Protein AF-A0A938YGK3-F1 (afdb_monomer_lite)

Foldseek 3Di:
DDEWEWEWEDDPQWIWTAIVVLRDIDIGNDPVCRVVRVVVVVCVSPVVDDHPYYHYDYDDDPVVVVVVVVVVVVVVVVVVVVVVVLLVLLVQLVVVVVVPDDLCVSCVVSVHDSVVSVVSPVVNVVVVVVVLVVVVVVLVVVVVVVVVVCVVDPDDDDPVVVVVVSVVVSVVVPPDDDDDDDDDDDDDDDDDDDDDDDD

Sequence (199 aa):
MSVYHAQVQRDGKYWSVWVPEVERVTQARSLREVEPMVRDLVVVMDPDAVIDDVRVEIQMPAAAADHFEAAQHLLELTQQANAAAAAERAAAAQSLKQAGLTVRDIGETLGVSFQRAHQLLQQHNEEFLTSRARAWLLASEALRAAGDLVRRSERPVDFDQHLALLIEVATAESGSGFGTSSVVADAGATDRPLVTSDR

pLDDT: mean 78.96, std 21.9, range [30.44, 98.19]

Radius of gyration: 34.75 Å; chains: 1; bounding box: 74×79×85 Å

Secondary structure (DSSP, 8-state):
--EEEEEEEEETTEEEEEEGGGTEEEEESSGGGHHHHHHHHHHHH-TT----EEEEEE---HHHHHHHHHHHHHHHHHHHHHHHHHHHHHHHHHHHHHTT--HHHHHHHHTS-HHHHHHHHHHHHHHHHHHHHHHHHHHHHHHHHHHHHHTTSSS---HHHHHHHHHHHHHHTS-S----------------PPP----

Organism: NCBI:txid2803911

Structure (mmCIF, N/CA/C/O backbone):
data_AF-A0A938YGK3-F1
#
_entry.id   AF-A0A938YGK3-F1
#
loop_
_atom_site.group_PDB
_atom_site.id
_atom_site.type_symbol
_atom_site.label_atom_id
_atom_site.label_alt_id
_atom_site.label_comp_id
_atom_site.label_asym_id
_atom_site.label_entity_id
_atom_site.label_seq_id
_atom_site.pdbx_PDB_ins_code
_atom_site.Cartn_x
_atom_site.Cartn_y
_atom_site.Cartn_z
_atom_site.occupancy
_atom_site.B_iso_or_equiv
_atom_site.auth_seq_id
_atom_site.auth_comp_id
_atom_site.auth_asym_id
_atom_site.auth_atom_id
_atom_site.pdbx_PDB_model_num
ATOM 1 N N . MET A 1 1 ? 11.822 19.535 -20.182 1.00 73.44 1 MET A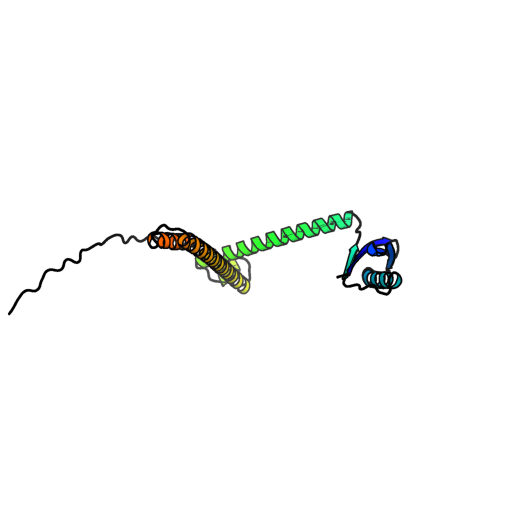 N 1
ATOM 2 C CA . MET A 1 1 ? 12.001 18.315 -19.388 1.00 73.44 1 MET A CA 1
ATOM 3 C C . MET A 1 1 ? 11.948 17.149 -20.352 1.00 73.44 1 MET A C 1
ATOM 5 O O . MET A 1 1 ? 10.887 16.900 -20.914 1.00 73.44 1 MET A O 1
ATOM 9 N N . SER A 1 2 ? 13.093 16.536 -20.615 1.00 88.62 2 SER A N 1
ATOM 10 C CA . SER A 1 2 ? 13.278 15.462 -21.585 1.00 88.62 2 SER A CA 1
ATOM 11 C C . SER A 1 2 ? 13.189 14.118 -20.872 1.00 88.62 2 SER A C 1
ATOM 13 O O . SER A 1 2 ? 14.077 13.758 -20.097 1.00 88.62 2 SER A O 1
ATOM 15 N N . VAL A 1 3 ? 12.090 13.409 -21.112 1.00 95.81 3 VAL A N 1
ATOM 16 C CA . VAL A 1 3 ? 11.804 12.088 -20.546 1.00 95.81 3 VAL A CA 1
ATOM 17 C C . VAL A 1 3 ? 12.014 11.053 -21.643 1.00 95.81 3 VAL A C 1
ATOM 19 O O . VAL A 1 3 ? 11.419 11.192 -22.708 1.00 95.81 3 VAL A O 1
ATOM 22 N N . TYR A 1 4 ? 12.819 10.029 -21.372 1.00 96.38 4 TYR A N 1
ATOM 23 C CA . TYR A 1 4 ? 13.044 8.907 -22.288 1.00 96.38 4 TYR A CA 1
ATOM 24 C C . TYR A 1 4 ? 12.346 7.650 -21.771 1.00 96.38 4 TYR A C 1
ATOM 26 O O . TYR A 1 4 ? 12.394 7.370 -20.571 1.00 96.38 4 TYR A O 1
ATOM 34 N N . HIS A 1 5 ? 11.716 6.878 -22.653 1.00 97.75 5 HIS A N 1
ATOM 35 C CA . HIS A 1 5 ? 11.017 5.648 -22.287 1.00 97.75 5 HIS A CA 1
ATOM 36 C C . HIS A 1 5 ? 11.866 4.431 -22.656 1.00 97.75 5 HIS A C 1
ATOM 38 O O . HIS A 1 5 ? 12.509 4.377 -23.699 1.00 97.75 5 HIS A O 1
ATOM 44 N N . ALA A 1 6 ? 11.879 3.429 -21.787 1.00 97.50 6 ALA A N 1
ATOM 45 C CA . ALA A 1 6 ? 12.670 2.221 -21.943 1.00 97.50 6 ALA A CA 1
ATOM 46 C C . ALA A 1 6 ? 11.749 1.007 -21.830 1.00 97.50 6 ALA A C 1
ATOM 48 O O . ALA A 1 6 ? 11.365 0.614 -20.729 1.00 97.50 6 ALA A O 1
ATOM 49 N N . GLN A 1 7 ? 11.398 0.413 -22.969 1.00 97.44 7 GLN A N 1
ATOM 50 C CA . GLN A 1 7 ? 10.590 -0.802 -23.025 1.00 97.44 7 GLN A CA 1
ATOM 51 C C . GLN A 1 7 ? 11.503 -2.021 -22.894 1.00 97.44 7 GLN A C 1
ATOM 53 O O . GLN A 1 7 ? 12.349 -2.294 -23.751 1.00 97.44 7 GLN A O 1
ATOM 58 N N . VAL A 1 8 ? 11.355 -2.738 -21.783 1.00 97.44 8 VAL A N 1
ATOM 59 C CA . VAL A 1 8 ? 12.278 -3.781 -21.339 1.00 97.44 8 VAL A CA 1
ATOM 60 C C . VAL A 1 8 ? 11.609 -5.142 -21.401 1.00 97.44 8 VAL A C 1
ATOM 62 O O . VAL A 1 8 ? 10.682 -5.415 -20.644 1.00 97.44 8 VAL A O 1
ATOM 65 N N . GLN A 1 9 ? 12.134 -6.036 -22.234 1.00 95.25 9 GLN A N 1
ATOM 66 C CA . GLN A 1 9 ? 11.696 -7.432 -22.295 1.00 95.25 9 GLN A CA 1
ATOM 67 C C . GLN A 1 9 ? 12.849 -8.395 -22.009 1.00 95.25 9 GLN A C 1
ATOM 69 O O . GLN A 1 9 ? 14.028 -8.083 -22.207 1.00 95.25 9 GLN A O 1
ATOM 74 N N . ARG A 1 10 ? 12.517 -9.590 -21.518 1.00 93.62 10 ARG A N 1
ATOM 75 C CA . ARG A 1 10 ? 13.512 -10.621 -21.220 1.00 93.62 10 ARG A CA 1
ATOM 76 C C . ARG A 1 10 ? 13.963 -11.310 -22.509 1.00 93.62 10 ARG A C 1
ATOM 78 O O . ARG A 1 10 ? 13.155 -11.959 -23.160 1.00 93.62 10 ARG A O 1
ATOM 85 N N . ASP A 1 11 ? 15.258 -11.244 -22.815 1.00 93.00 11 ASP A N 1
ATOM 86 C CA . ASP A 1 11 ? 15.858 -11.914 -23.974 1.00 93.00 11 ASP A CA 1
ATOM 87 C C . ASP A 1 11 ? 16.951 -12.895 -23.517 1.00 93.00 11 ASP A C 1
ATOM 89 O O . ASP A 1 11 ? 18.106 -12.542 -23.250 1.00 93.00 11 ASP A O 1
ATOM 93 N N . GLY A 1 12 ? 16.548 -14.153 -23.321 1.00 92.12 12 GLY A N 1
ATOM 94 C CA . GLY A 1 12 ? 17.413 -15.236 -22.855 1.00 92.12 12 GLY A CA 1
ATOM 95 C C . GLY A 1 12 ? 18.138 -14.917 -21.539 1.00 92.12 12 GLY A C 1
ATOM 96 O O . GLY A 1 12 ? 17.564 -14.975 -20.444 1.00 92.12 12 GLY A O 1
ATOM 97 N N . LYS A 1 13 ? 19.442 -14.624 -21.634 1.00 92.88 13 LYS A N 1
ATOM 98 C CA . LYS A 1 13 ? 20.301 -14.279 -20.484 1.00 92.88 13 LYS A CA 1
ATOM 99 C C . LYS A 1 13 ? 20.294 -12.785 -20.137 1.00 92.88 13 LYS A C 1
ATOM 101 O O . LYS A 1 13 ? 20.650 -12.452 -19.006 1.00 92.88 13 LYS A O 1
ATOM 106 N N . TYR A 1 14 ? 19.843 -11.930 -21.047 1.00 96.06 14 TYR A N 1
ATOM 107 C CA . TYR A 1 14 ? 19.882 -10.474 -20.949 1.00 96.06 14 TYR A CA 1
ATOM 108 C C . TYR A 1 14 ? 18.467 -9.881 -20.886 1.00 96.06 14 TYR A C 1
ATOM 110 O O . TYR A 1 14 ? 17.454 -10.586 -20.884 1.00 96.06 14 TYR A O 1
ATOM 118 N N . TRP A 1 15 ? 18.412 -8.561 -20.798 1.00 97.38 15 TRP A N 1
ATOM 119 C CA . TRP A 1 15 ? 17.233 -7.743 -21.022 1.00 97.38 15 TRP A CA 1
ATOM 120 C C . TRP A 1 15 ? 17.452 -6.949 -22.306 1.00 97.38 15 TRP A C 1
ATOM 122 O O . TRP A 1 15 ? 18.463 -6.254 -22.420 1.00 97.38 15 TRP A O 1
ATOM 132 N N . SER A 1 16 ? 16.524 -7.061 -23.253 1.00 97.25 16 SER A N 1
ATOM 133 C CA . SER A 1 16 ? 16.458 -6.182 -24.420 1.00 97.25 16 SER A CA 1
ATOM 134 C C . SER A 1 16 ? 15.742 -4.905 -24.002 1.00 97.25 16 SER A C 1
ATOM 136 O O . SER A 1 16 ? 14.639 -4.979 -23.461 1.00 97.25 16 SER A O 1
ATOM 138 N N . VAL A 1 17 ? 16.358 -3.754 -24.258 1.00 98.06 17 VAL A N 1
ATOM 139 C CA . VAL A 1 17 ? 15.861 -2.436 -23.852 1.00 98.06 17 VAL A CA 1
ATOM 140 C C . VAL A 1 17 ? 15.674 -1.584 -25.101 1.00 98.06 17 VAL A C 1
ATOM 142 O O . VAL A 1 17 ? 16.656 -1.115 -25.672 1.00 98.06 17 VAL A O 1
ATOM 145 N N . TRP A 1 18 ? 14.433 -1.409 -25.549 1.00 98.19 18 TRP A N 1
ATOM 146 C CA . TRP A 1 18 ? 14.100 -0.519 -26.663 1.00 98.19 18 TRP A CA 1
ATOM 147 C C . TRP A 1 18 ? 13.801 0.891 -26.145 1.00 98.19 18 TRP A C 1
ATOM 149 O O . TRP A 1 18 ? 13.046 1.045 -25.187 1.00 98.19 18 TRP A O 1
ATOM 159 N N . VAL A 1 19 ? 14.398 1.900 -26.779 1.00 97.69 19 VAL A N 1
ATOM 160 C CA . VAL A 1 19 ? 14.228 3.322 -26.455 1.00 97.69 19 VAL A CA 1
ATOM 161 C C . VAL A 1 19 ? 13.590 4.009 -27.667 1.00 97.69 19 VAL A C 1
ATOM 163 O O . VAL A 1 19 ? 14.285 4.203 -28.674 1.00 97.69 19 VAL A O 1
ATOM 166 N N . PRO A 1 20 ? 12.280 4.328 -27.627 1.00 96.69 20 PRO A N 1
ATOM 167 C CA . PRO A 1 20 ? 11.553 4.843 -28.784 1.00 96.69 20 PRO A CA 1
ATOM 168 C C . PRO A 1 20 ? 12.086 6.182 -29.296 1.00 96.69 20 PRO A C 1
ATOM 170 O O . PRO A 1 20 ? 12.167 6.366 -30.505 1.00 96.69 20 PRO A O 1
ATOM 173 N N . GLU A 1 21 ? 12.500 7.092 -28.410 1.00 95.81 21 GLU A N 1
ATOM 174 C CA . GLU A 1 21 ? 12.899 8.463 -28.771 1.00 95.81 21 GLU A CA 1
ATOM 175 C C . GLU A 1 21 ? 14.171 8.532 -29.627 1.00 95.81 21 GLU A C 1
ATOM 177 O O . GLU A 1 21 ? 14.372 9.505 -30.348 1.00 95.81 21 GLU A O 1
ATOM 182 N N . VAL A 1 22 ? 15.018 7.500 -29.565 1.00 95.56 22 VAL A N 1
ATOM 183 C CA . VAL A 1 22 ? 16.212 7.356 -30.418 1.00 95.56 22 VAL A CA 1
ATOM 184 C C . VAL A 1 22 ? 16.077 6.221 -31.438 1.00 95.56 22 VAL A C 1
ATOM 186 O O . VAL A 1 22 ? 17.023 5.954 -32.174 1.00 95.56 22 VAL A O 1
ATOM 189 N N . GLU A 1 23 ? 14.931 5.533 -31.476 1.00 96.19 23 GLU A N 1
ATOM 190 C CA . GLU A 1 23 ? 14.648 4.361 -32.320 1.00 96.19 23 GLU A CA 1
ATOM 191 C C . GLU A 1 23 ? 15.714 3.242 -32.232 1.00 96.19 23 GLU A C 1
ATOM 193 O O . GLU A 1 23 ? 16.036 2.577 -33.222 1.00 96.19 23 GLU A O 1
ATOM 198 N N . ARG A 1 24 ? 16.295 3.006 -31.045 1.00 97.50 24 ARG A N 1
ATOM 199 C CA . ARG A 1 24 ? 17.377 2.015 -30.847 1.00 97.50 24 ARG A CA 1
ATOM 200 C C . ARG A 1 24 ? 17.130 1.053 -29.696 1.00 97.50 24 ARG A C 1
ATOM 202 O O . ARG A 1 24 ? 16.307 1.281 -28.817 1.00 97.50 24 ARG A O 1
ATOM 209 N N . VAL A 1 25 ? 17.875 -0.050 -29.727 1.00 97.06 25 VAL A N 1
ATOM 210 C CA . VAL A 1 25 ? 17.888 -1.088 -28.694 1.00 97.06 25 VAL A CA 1
ATOM 211 C C . VAL A 1 25 ? 19.276 -1.154 -28.063 1.00 97.06 25 VAL A C 1
ATOM 213 O O . VAL A 1 25 ? 20.281 -1.167 -28.773 1.00 97.06 25 VAL A O 1
ATOM 216 N N . THR A 1 26 ? 19.321 -1.248 -26.737 1.00 97.25 26 THR A N 1
ATOM 217 C CA . THR A 1 26 ? 20.504 -1.624 -25.950 1.00 97.25 26 THR A CA 1
ATOM 218 C C . THR A 1 26 ? 20.216 -2.896 -25.142 1.00 97.25 26 THR A C 1
ATOM 220 O O . THR A 1 26 ? 19.100 -3.425 -25.165 1.00 97.25 26 THR A O 1
ATOM 223 N N . GLN A 1 27 ? 21.223 -3.436 -24.456 1.00 97.38 27 GLN A N 1
ATOM 224 C CA . GLN A 1 27 ? 21.102 -4.655 -23.655 1.00 97.38 27 GLN A CA 1
ATOM 225 C C . GLN A 1 27 ? 21.657 -4.461 -22.246 1.00 97.38 27 GLN A C 1
ATOM 227 O O . GLN A 1 27 ? 22.724 -3.883 -22.060 1.00 97.38 27 GLN A O 1
ATOM 232 N N . ALA A 1 28 ? 20.964 -5.024 -21.259 1.00 97.38 28 ALA A N 1
ATOM 233 C CA . ALA A 1 28 ? 21.358 -5.007 -19.852 1.00 97.38 28 ALA A CA 1
ATOM 234 C C . ALA A 1 28 ? 21.430 -6.437 -19.286 1.00 97.38 28 ALA A C 1
ATOM 236 O O . ALA A 1 28 ? 20.646 -7.309 -19.670 1.00 97.38 28 ALA A O 1
ATOM 237 N N . ARG A 1 29 ? 22.346 -6.724 -18.351 1.00 95.56 29 ARG A N 1
ATOM 238 C CA . ARG A 1 29 ? 22.399 -8.032 -17.658 1.00 95.56 29 ARG A CA 1
ATOM 239 C C . ARG A 1 29 ? 21.394 -8.098 -16.512 1.00 95.56 29 ARG A C 1
ATOM 241 O O . ARG A 1 29 ? 20.851 -9.166 -16.227 1.00 95.56 29 ARG A O 1
ATOM 248 N N . SER A 1 30 ? 21.104 -6.958 -15.891 1.00 95.62 30 SER A N 1
ATOM 249 C CA . SER A 1 30 ? 20.139 -6.816 -14.801 1.00 95.62 30 SER A CA 1
ATOM 250 C C . SER A 1 30 ? 19.238 -5.592 -14.991 1.00 95.62 30 SER A C 1
ATOM 252 O O . SER A 1 30 ? 19.617 -4.638 -15.660 1.00 95.62 30 SER A O 1
ATOM 254 N N . LEU A 1 31 ? 18.057 -5.579 -14.362 1.00 94.62 31 LEU A N 1
ATOM 255 C CA . LEU A 1 31 ? 17.141 -4.427 -14.429 1.00 94.62 31 LEU A CA 1
ATOM 256 C C . LEU A 1 31 ? 17.758 -3.134 -13.860 1.00 94.62 31 LEU A C 1
ATOM 258 O O . LEU A 1 31 ? 17.373 -2.045 -14.264 1.00 94.62 31 LEU A O 1
ATOM 262 N N . ARG A 1 32 ? 18.753 -3.245 -12.968 1.00 96.38 32 ARG A N 1
ATOM 263 C CA . ARG A 1 32 ? 19.495 -2.101 -12.405 1.00 96.38 32 ARG A CA 1
ATOM 264 C C . ARG A 1 32 ? 20.431 -1.427 -13.412 1.00 96.38 32 ARG A C 1
ATOM 266 O O . ARG A 1 32 ? 20.817 -0.287 -13.201 1.00 96.38 32 ARG A O 1
ATOM 273 N N . GLU A 1 33 ? 20.811 -2.130 -14.475 1.00 97.12 33 GLU A N 1
ATOM 274 C CA . GLU A 1 33 ? 21.655 -1.596 -15.550 1.00 97.12 33 GLU A CA 1
ATOM 275 C C . GLU A 1 33 ? 20.831 -0.919 -16.654 1.00 97.12 33 GLU A C 1
ATOM 277 O O . GLU A 1 33 ? 21.412 -0.227 -17.480 1.00 97.12 33 GLU A O 1
ATOM 282 N N . VAL A 1 34 ? 19.500 -1.084 -16.677 1.00 97.25 34 VAL A N 1
ATOM 283 C CA . VAL A 1 34 ? 18.635 -0.551 -17.744 1.00 97.25 34 VAL A CA 1
ATOM 284 C C . VAL A 1 34 ? 18.786 0.960 -17.882 1.00 97.25 34 VAL A C 1
ATOM 286 O O . VAL A 1 34 ? 19.145 1.422 -18.957 1.00 97.25 34 VAL A O 1
ATOM 289 N N . GLU A 1 35 ? 18.547 1.729 -16.817 1.00 97.25 35 GLU A N 1
ATOM 290 C CA . GLU A 1 35 ? 18.631 3.193 -16.886 1.00 97.25 35 GLU A CA 1
ATOM 291 C C . GLU A 1 35 ? 20.036 3.689 -17.292 1.00 97.25 35 GLU A C 1
ATOM 293 O O . GLU A 1 35 ? 20.108 4.487 -18.228 1.00 97.25 35 GLU A O 1
ATOM 298 N N . PRO A 1 36 ? 21.151 3.212 -16.696 1.00 97.19 36 PRO A N 1
ATOM 299 C CA . PRO A 1 36 ? 22.493 3.526 -17.189 1.00 97.19 36 PRO A CA 1
ATOM 300 C C . PRO A 1 36 ? 22.679 3.236 -18.684 1.00 97.19 36 PRO A C 1
ATOM 302 O O . PRO A 1 36 ? 23.124 4.109 -19.420 1.00 97.19 36 PRO A O 1
ATOM 305 N N . MET A 1 37 ? 22.265 2.056 -19.161 1.00 97.75 37 MET A N 1
ATOM 306 C CA . MET A 1 37 ? 22.399 1.681 -20.576 1.00 97.75 37 MET A CA 1
ATOM 307 C C . MET A 1 37 ? 21.515 2.519 -21.510 1.00 97.75 37 MET A C 1
ATOM 309 O O . MET A 1 37 ? 21.897 2.736 -22.658 1.00 97.75 37 MET A O 1
ATOM 313 N N . VAL A 1 38 ? 20.362 3.009 -21.042 1.00 97.62 38 VAL A N 1
ATOM 314 C CA . VAL A 1 38 ? 19.510 3.960 -21.780 1.00 97.62 38 VAL A CA 1
ATOM 315 C C . VAL A 1 38 ? 20.189 5.322 -21.873 1.00 97.62 38 VAL A C 1
ATOM 317 O O . VAL A 1 38 ? 20.257 5.885 -22.962 1.00 97.62 38 VAL A O 1
ATOM 320 N N . ARG A 1 39 ? 20.733 5.836 -20.762 1.00 97.19 39 ARG A N 1
ATOM 321 C CA . ARG A 1 39 ? 21.444 7.124 -20.736 1.00 97.19 39 ARG A CA 1
ATOM 322 C C . ARG A 1 39 ? 22.679 7.096 -21.641 1.00 97.19 39 ARG A C 1
ATOM 324 O O . ARG A 1 39 ? 22.839 7.998 -22.459 1.00 97.19 39 ARG A O 1
ATOM 331 N N . ASP A 1 40 ? 23.477 6.031 -21.568 1.00 97.00 40 ASP A N 1
ATOM 332 C CA . ASP A 1 40 ? 24.633 5.821 -22.448 1.00 97.00 40 ASP A CA 1
ATOM 333 C C . ASP A 1 40 ? 24.212 5.728 -23.926 1.00 97.00 40 ASP A C 1
ATOM 335 O O . ASP A 1 40 ? 24.825 6.361 -24.785 1.00 97.00 40 ASP A O 1
ATOM 339 N N . LEU A 1 41 ? 23.140 4.984 -24.238 1.00 97.06 41 LEU A N 1
ATOM 340 C CA . LEU A 1 41 ? 22.610 4.871 -25.602 1.00 97.06 41 LEU A CA 1
ATOM 341 C C . LEU A 1 41 ? 22.170 6.232 -26.158 1.00 97.06 41 LEU A C 1
ATOM 343 O O . LEU A 1 41 ? 22.483 6.539 -27.306 1.00 97.06 41 LEU A O 1
ATOM 347 N N . VAL A 1 42 ? 21.460 7.038 -25.366 1.00 96.38 42 VAL A N 1
ATOM 348 C CA . VAL A 1 42 ? 20.993 8.366 -25.787 1.00 96.38 42 VAL A CA 1
ATOM 349 C C . VAL A 1 42 ? 22.176 9.293 -26.067 1.00 96.38 42 VAL A C 1
ATOM 351 O O . VAL A 1 42 ? 22.233 9.845 -27.158 1.00 96.38 42 VAL A O 1
ATOM 354 N N . VAL A 1 43 ? 23.165 9.383 -25.171 1.00 96.00 43 VAL A N 1
ATOM 355 C CA . VAL A 1 43 ? 24.361 10.235 -25.369 1.00 96.00 43 VAL A CA 1
ATOM 356 C C . VAL A 1 43 ? 25.205 9.792 -26.575 1.00 96.00 43 VAL A C 1
ATOM 358 O O . VAL A 1 43 ? 25.806 10.620 -27.255 1.00 96.00 43 VAL A O 1
ATOM 361 N N . VAL A 1 44 ? 25.248 8.491 -26.885 1.00 96.12 44 VAL A N 1
ATOM 362 C CA . VAL A 1 44 ? 25.920 7.975 -28.095 1.00 96.12 44 VAL A CA 1
ATOM 363 C C . VAL A 1 44 ? 25.161 8.333 -29.380 1.00 96.12 44 VAL A C 1
ATOM 365 O O . VAL A 1 44 ? 25.784 8.471 -30.434 1.00 96.12 44 VAL A O 1
ATOM 368 N N . MET A 1 45 ? 23.835 8.468 -29.314 1.00 95.62 45 MET A N 1
ATOM 369 C CA . MET A 1 45 ? 22.980 8.808 -30.457 1.00 95.62 45 MET A CA 1
ATOM 370 C C . MET A 1 45 ? 22.851 10.322 -30.682 1.00 95.62 45 MET A C 1
ATOM 372 O O . MET A 1 45 ? 22.808 10.755 -31.832 1.00 95.62 45 MET A O 1
ATOM 376 N N . ASP A 1 46 ? 22.822 11.101 -29.603 1.00 93.81 46 ASP A N 1
ATOM 377 C CA . ASP A 1 46 ? 22.776 12.562 -29.576 1.00 93.81 46 ASP A CA 1
ATOM 378 C C . ASP A 1 46 ? 23.642 13.076 -28.401 1.00 93.81 46 ASP A C 1
ATOM 380 O O . ASP A 1 46 ? 23.195 13.078 -27.250 1.00 93.81 46 ASP A O 1
ATOM 384 N N . PRO A 1 47 ? 24.898 13.494 -28.657 1.00 92.50 47 PRO A N 1
ATOM 385 C CA . PRO A 1 47 ? 25.811 13.967 -27.614 1.00 92.50 47 PRO A CA 1
ATOM 386 C C . PRO A 1 47 ? 25.374 15.254 -26.902 1.00 92.50 47 PRO A C 1
ATOM 388 O O . PRO A 1 47 ? 25.866 15.522 -25.806 1.00 92.50 47 PRO A O 1
ATOM 391 N N . ASP A 1 48 ? 24.475 16.037 -27.507 1.00 93.00 48 ASP A N 1
ATOM 392 C CA . ASP A 1 48 ? 23.937 17.276 -26.933 1.00 93.00 48 ASP A CA 1
ATOM 393 C C . ASP A 1 48 ? 22.607 17.033 -26.176 1.00 93.00 48 ASP A C 1
ATOM 395 O O . ASP A 1 48 ? 22.012 17.968 -25.625 1.00 93.00 48 ASP A O 1
ATOM 399 N N . ALA A 1 49 ? 22.141 15.778 -26.100 1.00 92.25 49 ALA A N 1
ATOM 400 C CA . ALA A 1 49 ? 20.894 15.412 -25.439 1.00 92.25 49 ALA A CA 1
ATOM 401 C C . ALA A 1 49 ? 20.923 15.660 -23.923 1.00 92.25 49 ALA A C 1
ATOM 403 O O . ALA A 1 49 ? 21.709 15.085 -23.166 1.00 92.25 49 ALA A O 1
ATOM 404 N N . VAL A 1 50 ? 19.951 16.440 -23.448 1.00 92.31 50 VAL A N 1
ATOM 405 C CA . VAL A 1 50 ? 19.629 16.555 -22.020 1.00 92.31 50 VAL A CA 1
ATOM 406 C C . VAL A 1 50 ? 18.651 15.440 -21.641 1.00 92.31 50 VAL A C 1
ATOM 408 O O . VAL A 1 50 ? 17.629 15.270 -22.305 1.00 92.31 50 VAL A O 1
ATOM 411 N N . ILE A 1 51 ? 18.949 14.692 -20.572 1.00 94.25 51 ILE A N 1
ATOM 412 C CA . ILE A 1 51 ? 18.142 13.561 -20.078 1.00 94.25 51 ILE A CA 1
ATOM 413 C C . ILE A 1 51 ? 17.701 13.838 -18.636 1.00 94.25 51 ILE A C 1
ATOM 415 O O . ILE A 1 51 ? 18.429 13.533 -17.685 1.00 94.25 51 ILE A O 1
ATOM 419 N N . ASP A 1 52 ? 16.501 14.391 -18.468 1.00 95.31 52 ASP A N 1
ATOM 420 C CA . ASP A 1 52 ? 15.964 14.730 -17.146 1.00 95.31 52 ASP A CA 1
ATOM 421 C C . ASP A 1 52 ? 15.415 13.497 -16.406 1.00 95.31 52 ASP A C 1
ATOM 423 O O . ASP A 1 52 ? 15.604 13.371 -15.198 1.00 95.31 52 ASP A O 1
ATOM 427 N N . ASP A 1 53 ? 14.764 12.570 -17.118 1.00 96.25 53 ASP A N 1
ATOM 428 C CA . ASP A 1 53 ? 14.108 11.381 -16.548 1.00 96.25 53 ASP A CA 1
ATOM 429 C C . ASP A 1 53 ? 14.183 10.179 -17.510 1.00 96.25 53 ASP A C 1
ATOM 431 O O . ASP A 1 53 ? 14.237 10.350 -18.733 1.00 96.25 53 ASP A O 1
ATOM 435 N N . VAL A 1 54 ? 14.167 8.962 -16.959 1.00 96.31 54 VAL A N 1
ATOM 436 C CA . VAL A 1 54 ? 14.127 7.698 -17.712 1.00 96.31 54 VAL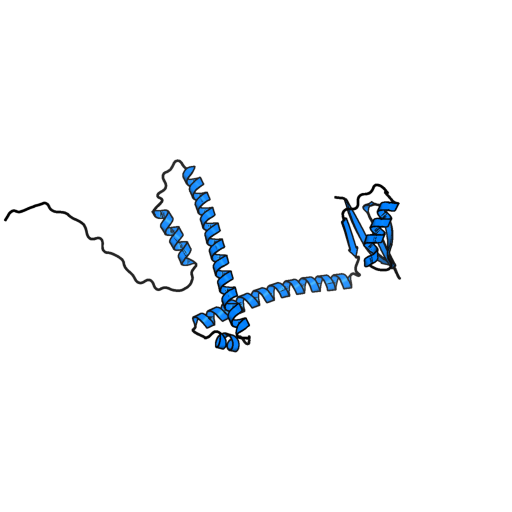 A CA 1
ATOM 437 C C . VAL A 1 54 ? 13.047 6.796 -17.123 1.00 96.31 54 VAL A C 1
ATOM 439 O O . VAL A 1 54 ? 13.166 6.298 -16.005 1.00 96.31 54 VAL A O 1
ATOM 442 N N . ARG A 1 55 ? 11.996 6.538 -17.902 1.00 97.06 55 ARG A N 1
ATOM 443 C CA . ARG A 1 55 ? 10.855 5.714 -17.493 1.00 97.06 55 ARG A CA 1
ATOM 444 C C . ARG A 1 55 ? 11.003 4.297 -18.009 1.00 97.06 55 ARG A C 1
ATOM 446 O O . ARG A 1 55 ? 10.994 4.063 -19.212 1.00 97.06 55 ARG A O 1
ATOM 453 N N . VAL A 1 56 ? 11.125 3.350 -17.087 1.00 96.62 56 VAL A N 1
ATOM 454 C CA . VAL A 1 56 ? 11.334 1.936 -17.407 1.00 96.62 56 VAL A CA 1
ATOM 455 C C . VAL A 1 56 ? 10.012 1.174 -17.358 1.00 96.62 56 VAL A C 1
ATOM 457 O O . VAL A 1 56 ? 9.418 1.012 -16.293 1.00 96.62 56 VAL A O 1
ATOM 460 N N . GLU A 1 57 ? 9.585 0.656 -18.506 1.00 95.12 57 GLU A N 1
ATOM 461 C CA . GLU A 1 57 ? 8.401 -0.188 -18.666 1.00 95.12 57 GLU A CA 1
ATOM 462 C C . GLU A 1 57 ? 8.836 -1.640 -18.877 1.00 95.12 57 GLU A C 1
ATOM 464 O O . GLU A 1 57 ? 9.391 -1.998 -19.916 1.00 95.12 57 GLU A O 1
ATOM 469 N N . ILE A 1 58 ? 8.609 -2.499 -17.881 1.00 94.19 58 ILE A N 1
ATOM 470 C CA . ILE A 1 58 ? 8.998 -3.912 -17.951 1.00 94.19 58 ILE A CA 1
ATOM 471 C C . ILE A 1 58 ? 7.839 -4.727 -18.522 1.00 94.19 58 ILE A C 1
ATOM 473 O O . ILE A 1 58 ? 6.793 -4.869 -17.889 1.00 94.19 58 ILE A O 1
ATOM 477 N N . GLN A 1 59 ? 8.050 -5.326 -19.690 1.00 92.12 59 GLN A N 1
ATOM 478 C CA . GLN A 1 59 ? 7.124 -6.277 -20.293 1.00 92.12 59 GLN A CA 1
ATOM 479 C C . GLN A 1 59 ? 7.167 -7.596 -19.512 1.00 92.12 59 GLN A C 1
ATOM 481 O O . GLN A 1 59 ? 8.083 -8.413 -19.648 1.00 92.12 59 GLN A O 1
ATOM 486 N N . MET A 1 60 ? 6.174 -7.783 -18.645 1.00 87.94 60 MET A N 1
ATOM 487 C CA . MET A 1 60 ? 5.984 -9.006 -17.870 1.00 87.94 60 MET A CA 1
ATOM 488 C C . MET A 1 60 ? 5.288 -10.089 -18.716 1.00 87.94 60 MET A C 1
ATOM 490 O O . MET A 1 60 ? 4.438 -9.764 -19.546 1.00 87.94 60 MET A O 1
ATOM 494 N N . PRO A 1 61 ? 5.578 -11.387 -18.500 1.00 89.69 61 PRO A N 1
ATOM 495 C CA . PRO A 1 61 ? 4.752 -12.466 -19.042 1.00 89.69 61 PRO A CA 1
ATOM 496 C C . PRO A 1 61 ? 3.299 -12.313 -18.572 1.00 89.69 61 PRO A C 1
ATOM 498 O O . PRO A 1 61 ? 3.090 -12.034 -17.393 1.00 89.69 61 PRO A O 1
ATOM 501 N N . ALA A 1 62 ? 2.317 -12.554 -19.449 1.00 89.31 62 ALA A N 1
ATOM 502 C CA . ALA A 1 62 ? 0.894 -12.300 -19.175 1.00 89.31 62 ALA A CA 1
ATOM 503 C C . ALA A 1 62 ? 0.426 -12.834 -17.806 1.00 89.31 62 ALA A C 1
ATOM 505 O O . ALA A 1 62 ? 0.013 -12.053 -16.962 1.00 89.31 62 ALA A O 1
ATOM 506 N N . ALA A 1 63 ? 0.660 -14.118 -17.510 1.00 92.81 63 ALA A N 1
ATOM 507 C CA . ALA A 1 63 ? 0.282 -14.715 -16.223 1.00 92.81 63 ALA A CA 1
ATOM 508 C C . ALA A 1 63 ? 0.909 -14.022 -14.990 1.00 92.81 63 ALA A C 1
ATOM 510 O O . ALA A 1 63 ? 0.328 -14.027 -13.908 1.00 92.81 63 ALA A O 1
ATOM 511 N N . ALA A 1 64 ? 2.098 -13.423 -15.124 1.00 92.00 64 ALA A N 1
ATOM 512 C CA . ALA A 1 64 ? 2.716 -12.653 -14.047 1.00 92.00 64 ALA A CA 1
ATOM 513 C C . ALA A 1 64 ? 2.095 -11.252 -13.909 1.00 92.00 64 ALA A C 1
ATOM 515 O O . ALA A 1 64 ? 2.008 -10.750 -12.790 1.00 92.00 64 ALA A O 1
ATOM 516 N N . ALA A 1 65 ? 1.659 -10.640 -15.015 1.00 90.88 65 ALA A N 1
ATOM 517 C CA . ALA A 1 65 ? 0.889 -9.399 -14.998 1.00 90.88 65 ALA A CA 1
ATOM 518 C C . ALA A 1 65 ? -0.497 -9.624 -14.366 1.00 90.88 65 ALA A C 1
ATOM 520 O O . ALA A 1 65 ? -0.838 -8.915 -13.424 1.00 90.88 65 ALA A O 1
ATOM 521 N N . ASP A 1 66 ? -1.216 -10.677 -14.775 1.00 94.38 66 ASP A N 1
ATOM 522 C CA . ASP A 1 66 ? -2.527 -11.061 -14.226 1.00 94.38 66 ASP A CA 1
ATOM 523 C C . ASP A 1 66 ? -2.464 -11.258 -12.697 1.00 94.38 66 ASP A C 1
ATOM 525 O O . ASP A 1 66 ? -3.297 -10.754 -11.941 1.00 94.38 66 ASP A O 1
ATOM 529 N N . HIS A 1 67 ? -1.438 -11.969 -12.210 1.00 96.31 67 HIS A N 1
ATOM 530 C CA . HIS A 1 67 ? -1.223 -12.164 -10.774 1.00 96.31 67 HIS A CA 1
ATOM 531 C C . HIS A 1 67 ? -0.832 -10.876 -10.038 1.00 96.31 67 HIS A C 1
ATOM 533 O O . HIS A 1 67 ? -1.208 -10.712 -8.875 1.00 96.31 67 HIS A O 1
ATOM 539 N N . PHE A 1 68 ? -0.090 -9.970 -10.680 1.00 94.00 68 PHE A N 1
ATOM 540 C CA . PHE A 1 68 ? 0.263 -8.678 -10.095 1.00 94.00 68 PHE A CA 1
ATOM 541 C C . PHE A 1 68 ? -0.963 -7.761 -9.985 1.00 94.00 68 PHE A C 1
ATOM 543 O O . PHE A 1 68 ? -1.216 -7.226 -8.909 1.00 94.00 68 PHE A O 1
ATOM 550 N N . GLU A 1 69 ? -1.773 -7.649 -11.039 1.00 94.75 69 GLU A N 1
ATOM 551 C CA . GLU A 1 69 ? -3.028 -6.887 -11.029 1.00 94.75 69 GLU A CA 1
ATOM 552 C C . GLU A 1 69 ? -3.998 -7.418 -9.962 1.00 94.75 69 GLU A C 1
ATOM 554 O O . GLU A 1 69 ? -4.496 -6.654 -9.131 1.00 94.75 69 GLU A O 1
ATOM 559 N N . ALA A 1 70 ? -4.182 -8.742 -9.894 1.00 96.62 70 ALA A N 1
ATOM 560 C CA . ALA A 1 70 ? -4.997 -9.371 -8.857 1.00 96.62 70 ALA A CA 1
ATOM 561 C C . ALA A 1 70 ? -4.478 -9.073 -7.437 1.00 96.62 70 ALA A C 1
ATOM 563 O O . ALA A 1 70 ? -5.276 -8.827 -6.530 1.00 96.62 70 ALA A O 1
ATOM 564 N N . ALA A 1 71 ? -3.156 -9.059 -7.228 1.00 97.19 71 ALA A N 1
ATOM 565 C CA . ALA A 1 71 ? -2.561 -8.701 -5.941 1.00 97.19 71 ALA A CA 1
ATOM 566 C C . ALA A 1 71 ? -2.795 -7.223 -5.582 1.00 97.19 71 ALA A C 1
ATOM 568 O O . ALA A 1 71 ? -3.143 -6.932 -4.438 1.00 97.19 71 ALA A O 1
ATOM 569 N N . GLN A 1 72 ? -2.669 -6.303 -6.543 1.00 97.38 72 GLN A N 1
ATOM 570 C CA . GLN A 1 72 ? -2.947 -4.877 -6.341 1.00 97.38 72 GLN A CA 1
ATOM 571 C C . GLN A 1 72 ? -4.416 -4.643 -5.951 1.00 97.38 72 GLN A C 1
ATOM 573 O O . GLN A 1 72 ? -4.685 -4.008 -4.932 1.00 97.38 72 GLN A O 1
ATOM 578 N N . HIS A 1 73 ? -5.361 -5.252 -6.672 1.00 96.25 73 HIS A N 1
ATOM 579 C CA . HIS A 1 73 ? -6.788 -5.171 -6.349 1.00 96.25 73 HIS A CA 1
ATOM 580 C C . HIS A 1 73 ? -7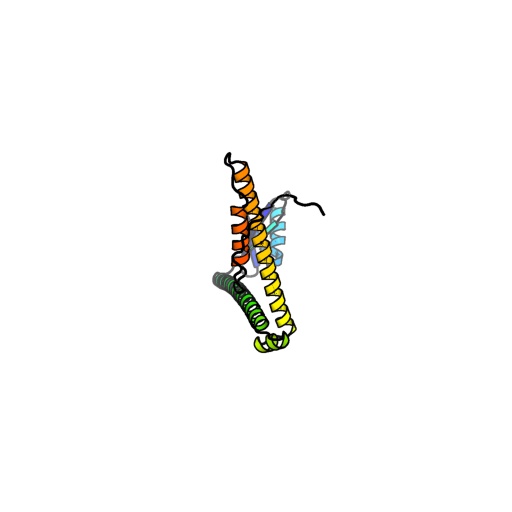.113 -5.754 -4.957 1.00 96.25 73 HIS A C 1
ATOM 582 O O . HIS A 1 73 ? -7.866 -5.164 -4.179 1.00 96.25 73 HIS A O 1
ATOM 588 N N . LEU A 1 74 ? -6.499 -6.883 -4.580 1.00 97.81 74 LEU A N 1
ATOM 589 C CA . LEU A 1 74 ? -6.649 -7.453 -3.235 1.00 97.81 74 LEU A CA 1
ATOM 590 C C . LEU A 1 74 ? -6.051 -6.557 -2.137 1.00 97.81 74 LEU A C 1
ATOM 592 O O . LEU A 1 74 ? -6.600 -6.508 -1.033 1.00 97.81 74 LEU A O 1
ATOM 596 N N . LEU A 1 75 ? -4.961 -5.835 -2.415 1.00 97.44 75 LEU A N 1
ATOM 597 C CA . LEU A 1 75 ? -4.386 -4.857 -1.488 1.00 97.44 75 LEU A CA 1
ATOM 598 C C . LEU A 1 75 ? -5.313 -3.652 -1.290 1.00 97.44 75 LEU A C 1
ATOM 600 O O . LEU A 1 75 ? -5.509 -3.243 -0.146 1.00 97.44 75 LEU A O 1
ATOM 604 N N . GLU A 1 76 ? -5.930 -3.128 -2.350 1.00 95.81 76 GLU A N 1
ATOM 605 C CA . GLU A 1 76 ? -6.921 -2.044 -2.262 1.00 95.81 76 GLU A CA 1
ATOM 606 C C . GLU A 1 76 ? -8.139 -2.455 -1.423 1.00 95.81 76 GLU A C 1
ATOM 608 O O . GLU A 1 76 ? -8.495 -1.765 -0.463 1.00 95.81 76 GLU A O 1
ATOM 613 N N . LEU A 1 77 ? -8.721 -3.628 -1.701 1.00 95.31 77 LEU A N 1
ATOM 614 C CA . LEU A 1 77 ? -9.814 -4.191 -0.899 1.00 95.31 77 LEU A CA 1
ATOM 615 C C . LEU A 1 77 ? -9.404 -4.392 0.568 1.00 95.31 77 LEU A C 1
ATOM 617 O O . LEU A 1 77 ? -10.175 -4.092 1.480 1.00 95.31 77 LEU A O 1
ATOM 621 N N . THR A 1 78 ? -8.174 -4.852 0.814 1.00 97.19 78 THR A N 1
ATOM 622 C CA . THR A 1 78 ? -7.633 -5.034 2.170 1.00 97.19 78 THR A CA 1
ATOM 623 C C . THR A 1 78 ? -7.465 -3.698 2.897 1.00 97.19 78 THR A C 1
ATOM 625 O O . THR A 1 78 ? -7.771 -3.609 4.085 1.00 97.19 78 THR A O 1
ATOM 628 N N . GLN A 1 79 ? -7.013 -2.643 2.215 1.00 95.12 79 GLN A N 1
ATOM 629 C CA . GLN A 1 79 ? -6.908 -1.296 2.788 1.00 95.12 79 GLN A CA 1
ATOM 630 C C . GLN A 1 79 ? -8.289 -0.744 3.164 1.00 95.12 79 GLN A C 1
ATOM 632 O O . GLN A 1 79 ? -8.472 -0.290 4.294 1.00 95.12 79 GLN A O 1
ATOM 637 N N . GLN A 1 80 ? -9.272 -0.853 2.265 1.00 92.50 80 GLN A N 1
ATOM 638 C CA . GLN A 1 80 ? -10.652 -0.415 2.504 1.00 92.50 80 GLN A CA 1
ATOM 639 C C . GLN A 1 80 ? -11.297 -1.179 3.672 1.00 92.50 80 GLN A C 1
ATOM 641 O O . GLN A 1 80 ? -11.825 -0.565 4.601 1.00 92.50 80 GLN A O 1
ATOM 646 N N . ALA A 1 81 ? -11.192 -2.512 3.679 1.00 92.06 81 ALA A N 1
ATOM 647 C CA . ALA A 1 81 ? -11.728 -3.355 4.747 1.00 92.06 81 ALA A CA 1
ATOM 648 C C . ALA A 1 81 ? -11.060 -3.077 6.105 1.00 92.06 81 ALA A C 1
ATOM 650 O O . ALA A 1 81 ? -11.742 -3.024 7.128 1.00 92.06 81 ALA A O 1
ATOM 651 N N . ASN A 1 82 ? -9.742 -2.846 6.131 1.00 92.25 82 ASN A N 1
ATOM 652 C CA . ASN A 1 82 ? -9.025 -2.482 7.354 1.00 92.25 82 ASN A CA 1
ATOM 653 C C . ASN A 1 82 ? -9.410 -1.090 7.871 1.00 92.25 82 ASN A C 1
ATOM 655 O O . ASN A 1 82 ? -9.521 -0.921 9.085 1.00 92.25 82 ASN A O 1
ATOM 659 N N . ALA A 1 83 ? -9.636 -0.115 6.985 1.00 86.25 83 ALA A N 1
ATOM 660 C CA . ALA A 1 83 ? -10.108 1.216 7.363 1.00 86.25 83 ALA A CA 1
ATOM 661 C C . ALA A 1 83 ? -11.519 1.155 7.972 1.00 86.25 83 ALA A C 1
ATOM 663 O O . ALA A 1 83 ? -11.722 1.631 9.089 1.00 86.25 83 ALA A O 1
ATOM 664 N N . ALA A 1 84 ? -12.459 0.470 7.310 1.00 84.38 84 ALA A N 1
ATOM 665 C CA . ALA A 1 84 ? -13.807 0.249 7.835 1.00 84.38 84 ALA A CA 1
ATOM 666 C C . ALA A 1 84 ? -13.777 -0.486 9.191 1.00 84.38 84 ALA A C 1
ATOM 668 O O . ALA A 1 84 ? -14.354 -0.024 10.173 1.00 84.38 84 ALA A O 1
ATOM 669 N N . ALA A 1 85 ? -13.007 -1.573 9.300 1.00 88.25 85 ALA A N 1
ATOM 670 C CA . ALA A 1 85 ? -12.852 -2.315 10.551 1.00 88.25 85 ALA A CA 1
ATOM 671 C C . ALA A 1 85 ? -12.081 -1.545 11.645 1.00 88.25 85 ALA A C 1
ATOM 673 O O . ALA A 1 85 ? -12.081 -1.969 12.804 1.00 88.25 85 ALA A O 1
ATOM 674 N N . ALA A 1 86 ? -11.378 -0.457 11.320 1.00 87.31 86 ALA A N 1
ATOM 675 C CA . ALA A 1 86 ? -10.794 0.448 12.306 1.00 87.31 86 ALA A CA 1
ATOM 676 C C . ALA A 1 86 ? -11.838 1.451 12.819 1.00 87.31 86 ALA A C 1
ATOM 678 O O . ALA A 1 86 ? -11.942 1.623 14.035 1.00 87.31 86 ALA A O 1
ATOM 679 N N . ALA A 1 87 ? -12.643 2.030 11.921 1.00 85.75 87 ALA A N 1
ATOM 680 C CA . ALA A 1 87 ? -13.748 2.925 12.262 1.00 85.75 87 ALA A CA 1
ATOM 681 C C . ALA A 1 87 ? -14.794 2.226 13.151 1.00 85.75 87 ALA A C 1
ATOM 683 O O . ALA A 1 87 ? -15.103 2.718 14.235 1.00 85.75 87 ALA A O 1
ATOM 684 N N . GLU A 1 88 ? -15.238 1.021 12.778 1.00 89.25 88 GLU A N 1
ATOM 685 C CA . GLU A 1 88 ? -16.188 0.223 13.573 1.00 89.25 88 GLU A CA 1
ATOM 686 C C . GLU A 1 88 ? -15.645 -0.127 14.969 1.00 89.25 88 GLU A C 1
ATOM 688 O O . GLU A 1 88 ? -16.362 -0.049 15.966 1.00 89.25 88 GLU A O 1
ATOM 693 N N . ARG A 1 89 ? -14.346 -0.444 15.091 1.00 91.62 89 ARG A N 1
ATOM 694 C CA . ARG A 1 89 ? -13.712 -0.672 16.405 1.00 91.62 89 ARG A CA 1
ATOM 695 C C . ARG A 1 89 ? -13.645 0.601 17.251 1.00 91.62 89 ARG A C 1
ATOM 697 O O . ARG A 1 89 ? -13.761 0.513 18.472 1.00 91.62 89 ARG A O 1
ATOM 704 N N . ALA A 1 90 ? -13.441 1.761 16.629 1.00 91.44 90 ALA A N 1
ATOM 705 C CA . ALA A 1 90 ? -13.420 3.048 17.317 1.00 91.44 90 ALA A CA 1
ATOM 706 C C . ALA A 1 90 ? -14.828 3.448 17.794 1.00 91.44 90 ALA A C 1
ATOM 708 O O . ALA A 1 90 ? -14.996 3.822 18.956 1.00 91.44 90 ALA A O 1
ATOM 709 N N . ALA A 1 91 ? -15.846 3.258 16.948 1.00 89.00 91 ALA A N 1
ATOM 710 C CA . ALA A 1 91 ? -17.252 3.428 17.304 1.00 89.00 91 ALA A CA 1
ATOM 711 C C . ALA A 1 91 ? -17.672 2.481 18.444 1.00 89.00 91 ALA A C 1
ATOM 713 O O . ALA A 1 91 ? -18.207 2.939 19.451 1.00 89.00 91 ALA A O 1
ATOM 714 N N . ALA A 1 92 ? -17.340 1.187 18.358 1.00 93.62 92 ALA A N 1
ATOM 715 C CA . ALA A 1 92 ? -17.624 0.215 19.415 1.00 93.62 92 ALA A CA 1
ATOM 716 C C . ALA A 1 92 ? -16.949 0.583 20.749 1.00 93.62 92 ALA A C 1
ATOM 718 O O . ALA A 1 92 ? -17.594 0.541 21.799 1.00 93.62 92 ALA A O 1
ATOM 719 N N . ALA A 1 93 ? -15.677 1.004 20.726 1.00 95.88 93 ALA A N 1
ATOM 720 C CA . ALA A 1 93 ? -14.988 1.497 21.919 1.00 95.88 93 ALA A CA 1
ATOM 721 C C . ALA A 1 93 ? -15.713 2.708 22.531 1.00 95.88 93 ALA A C 1
ATOM 723 O O . ALA A 1 93 ? -15.901 2.758 23.750 1.00 95.88 93 ALA A O 1
ATOM 724 N N . GLN A 1 94 ? -16.171 3.648 21.699 1.00 93.50 94 GLN A N 1
ATOM 725 C CA . GLN A 1 94 ? -16.924 4.817 22.146 1.00 93.50 94 GLN A CA 1
ATOM 726 C C . GLN A 1 94 ? -18.290 4.442 22.741 1.00 93.50 94 GLN A C 1
ATOM 728 O O . GLN A 1 94 ? -18.633 4.945 23.811 1.00 93.50 94 GLN A O 1
ATOM 733 N N . SER A 1 95 ? -19.047 3.530 22.125 1.00 94.19 95 SER A N 1
ATOM 734 C CA . SER A 1 95 ? -20.330 3.055 22.667 1.00 94.19 95 SER 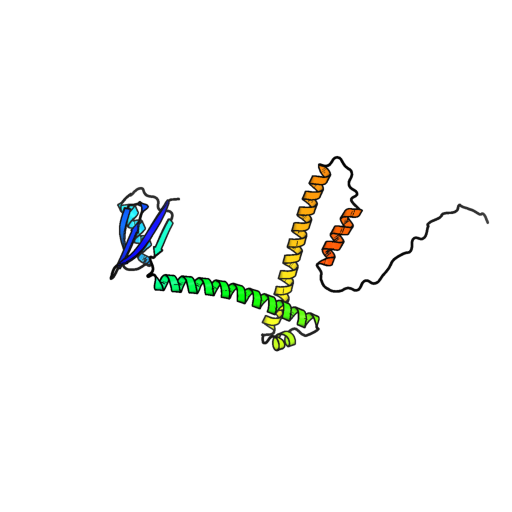A CA 1
ATOM 735 C C . SER A 1 95 ? -20.158 2.351 24.016 1.00 94.19 95 SER A C 1
ATOM 737 O O . SER A 1 95 ? -20.908 2.623 24.953 1.00 94.19 95 SER A O 1
ATOM 739 N N . LEU A 1 96 ? -19.125 1.513 24.169 1.00 95.94 96 LEU A N 1
ATOM 740 C CA . LEU A 1 96 ? -18.782 0.911 25.463 1.00 95.94 96 LEU A CA 1
ATOM 741 C C . LEU A 1 96 ? -18.388 1.981 26.495 1.00 95.94 96 LEU A C 1
ATOM 743 O O . LEU A 1 96 ? -18.757 1.884 27.668 1.00 95.94 96 LEU A O 1
ATOM 747 N N . LYS A 1 97 ? -17.686 3.041 26.072 1.00 95.75 97 LYS A N 1
ATOM 748 C CA . LYS A 1 97 ? -17.330 4.153 26.960 1.00 95.75 97 LYS A CA 1
ATOM 749 C C . LYS A 1 97 ? -18.548 4.963 27.411 1.00 95.75 97 LYS A C 1
ATOM 751 O O . LYS A 1 97 ? -18.614 5.343 28.580 1.00 95.75 97 LYS A O 1
ATOM 756 N N . GLN A 1 98 ? -19.511 5.187 26.518 1.00 94.06 98 GLN A N 1
ATOM 757 C CA . GLN A 1 98 ? -20.799 5.826 26.815 1.00 94.06 98 GLN A CA 1
ATOM 758 C C . GLN A 1 98 ? -21.670 4.966 27.744 1.00 94.06 98 GLN A C 1
ATOM 760 O O . GLN A 1 98 ? -22.328 5.508 28.627 1.00 94.06 98 GLN A O 1
ATOM 765 N N . ALA A 1 99 ? -21.595 3.636 27.630 1.00 96.00 99 ALA A N 1
ATOM 766 C CA . ALA A 1 99 ? -22.202 2.688 28.570 1.00 96.00 99 ALA A CA 1
ATOM 767 C C . ALA A 1 99 ? -21.506 2.636 29.953 1.00 96.00 99 ALA A C 1
ATOM 769 O O . ALA A 1 99 ? -21.896 1.850 30.815 1.00 96.00 99 ALA A O 1
ATOM 770 N N . GLY A 1 100 ? -20.486 3.471 30.188 1.00 96.69 100 GLY A N 1
ATOM 771 C CA . GLY A 1 100 ? -19.846 3.657 31.492 1.00 96.69 100 GLY A CA 1
ATOM 772 C C . GLY A 1 100 ? -18.631 2.769 31.770 1.00 96.69 100 GLY A C 1
ATOM 773 O O . GLY A 1 100 ? -18.047 2.889 32.847 1.00 96.69 100 GLY A O 1
ATOM 774 N N . LEU A 1 101 ? -18.203 1.918 30.828 1.00 97.62 101 LEU A N 1
ATOM 775 C CA . LEU A 1 101 ? -17.070 1.011 31.050 1.00 97.62 101 LEU A CA 1
ATOM 776 C C . LEU A 1 101 ? -15.746 1.772 31.260 1.00 97.62 101 LEU A C 1
ATOM 778 O O . LEU A 1 101 ? -15.517 2.880 30.743 1.00 97.62 101 LEU A O 1
ATOM 782 N N . THR A 1 102 ? -14.829 1.160 32.018 1.00 97.44 102 THR A N 1
ATOM 783 C CA . THR A 1 102 ? -13.462 1.678 32.134 1.00 97.44 102 THR A CA 1
ATOM 784 C C . THR A 1 102 ? -12.663 1.351 30.871 1.00 97.44 102 THR A C 1
ATOM 786 O O . THR A 1 102 ? -12.954 0.398 30.154 1.00 97.44 102 THR A O 1
ATOM 789 N N . VAL A 1 103 ? -11.604 2.119 30.592 1.00 96.31 103 VAL A N 1
ATOM 790 C CA . VAL A 1 103 ? -10.740 1.880 29.415 1.00 96.31 103 VAL A CA 1
ATOM 791 C C . VAL A 1 103 ? -10.053 0.505 29.474 1.00 96.31 103 VAL A C 1
ATOM 793 O O . VAL A 1 103 ? -9.715 -0.055 28.435 1.00 96.31 103 VAL A O 1
ATOM 796 N N . ARG A 1 104 ? -9.888 -0.072 30.675 1.00 96.00 104 ARG A N 1
ATOM 797 C CA . ARG A 1 104 ? -9.398 -1.446 30.844 1.00 96.00 104 ARG A CA 1
ATOM 798 C C . ARG A 1 104 ? -10.448 -2.461 30.398 1.00 96.00 104 ARG A C 1
ATOM 800 O O . ARG A 1 104 ? -10.129 -3.291 29.558 1.00 96.00 104 ARG A O 1
ATOM 807 N N . ASP A 1 105 ? -11.682 -2.338 30.878 1.00 97.62 105 ASP A N 1
ATOM 808 C CA . ASP A 1 105 ? -12.765 -3.270 30.528 1.00 97.62 105 ASP A CA 1
ATOM 809 C C . ASP A 1 105 ? -13.106 -3.202 29.033 1.00 97.62 105 ASP A C 1
ATOM 811 O O . ASP A 1 105 ? -13.402 -4.226 28.425 1.00 97.62 105 ASP A O 1
ATOM 815 N N . ILE A 1 106 ? -12.997 -2.019 28.413 1.00 97.50 106 ILE A N 1
ATOM 816 C CA . ILE A 1 106 ? -13.107 -1.844 26.953 1.00 97.50 106 ILE A CA 1
ATOM 817 C C . ILE A 1 106 ? -12.009 -2.630 26.221 1.00 97.50 106 ILE A C 1
ATOM 819 O O . ILE A 1 106 ? -12.293 -3.271 25.212 1.00 97.50 106 ILE A O 1
ATOM 823 N N . GLY A 1 107 ? -10.772 -2.610 26.728 1.00 96.50 107 GLY A N 1
ATOM 824 C CA . GLY A 1 107 ? -9.668 -3.405 26.186 1.00 96.50 107 GLY A CA 1
ATOM 825 C C . GLY A 1 107 ? -9.952 -4.904 26.236 1.00 96.50 107 GLY A C 1
ATOM 826 O O . GLY A 1 107 ? -9.938 -5.556 25.194 1.00 96.50 107 GLY A O 1
ATOM 827 N N . GLU A 1 108 ? -10.304 -5.422 27.416 1.00 97.44 108 GLU A N 1
ATOM 828 C CA . GLU A 1 108 ? -10.666 -6.836 27.598 1.00 97.44 108 GLU A CA 1
ATOM 829 C C . GLU A 1 108 ? -11.861 -7.238 26.707 1.00 97.44 108 GLU A C 1
ATOM 831 O O . GLU A 1 108 ? -11.809 -8.252 26.015 1.00 97.44 108 GLU A O 1
ATOM 836 N N . THR A 1 109 ? -12.908 -6.403 26.645 1.00 97.12 109 THR A N 1
ATOM 837 C CA . THR A 1 109 ? -14.127 -6.654 25.847 1.00 97.12 109 THR A CA 1
ATOM 838 C C . THR A 1 109 ? -13.848 -6.695 24.343 1.00 97.12 109 THR A C 1
ATOM 840 O O . THR A 1 109 ? -14.427 -7.511 23.630 1.00 97.12 109 THR A O 1
ATOM 843 N N . LEU A 1 110 ? -12.965 -5.825 23.844 1.00 94.88 110 LEU A N 1
ATOM 844 C CA . LEU A 1 110 ? -12.595 -5.764 22.425 1.00 94.88 110 LEU A CA 1
ATOM 845 C C . LEU A 1 110 ? -11.403 -6.673 22.066 1.00 94.88 110 LEU A C 1
ATOM 847 O O . LEU A 1 110 ? -10.987 -6.689 20.907 1.00 94.88 110 LEU A O 1
ATOM 851 N N . GLY A 1 111 ? -10.839 -7.411 23.029 1.00 96.38 111 GLY A N 1
ATOM 852 C CA . GLY A 1 111 ? -9.671 -8.272 22.823 1.00 96.38 111 GLY A CA 1
ATOM 853 C C . GLY A 1 111 ? -8.389 -7.506 22.471 1.00 96.38 111 GLY A C 1
ATOM 854 O O . GLY A 1 111 ? -7.563 -8.004 21.704 1.00 96.38 111 GLY A O 1
ATOM 855 N N . VAL A 1 112 ? -8.221 -6.281 22.983 1.00 95.50 112 VAL A N 1
ATOM 856 C CA . VAL A 1 112 ? -7.069 -5.407 22.700 1.00 95.50 112 VAL A CA 1
ATOM 857 C C . VAL A 1 112 ? -6.406 -4.896 23.978 1.00 95.50 112 VAL A C 1
ATOM 859 O O . VAL A 1 112 ? -7.024 -4.783 25.031 1.00 95.50 112 VAL A O 1
ATOM 862 N N . SER A 1 113 ? -5.129 -4.519 23.889 1.00 95.81 113 SER A N 1
ATOM 863 C CA . SER A 1 113 ? -4.425 -3.933 25.034 1.00 95.81 113 SER A CA 1
ATOM 864 C C . SER A 1 113 ? -5.060 -2.610 25.486 1.00 95.81 113 SER A C 1
ATOM 866 O O . SER A 1 113 ? -5.603 -1.853 24.679 1.00 95.81 113 SER A O 1
ATOM 868 N N . PHE A 1 114 ? -4.903 -2.275 26.771 1.00 93.75 114 PHE A N 1
ATOM 869 C CA . PHE A 1 114 ? -5.337 -0.993 27.345 1.00 93.75 114 PHE A CA 1
ATOM 870 C C . PHE A 1 114 ? -4.886 0.224 26.514 1.00 93.75 114 PHE A C 1
ATOM 872 O O . PHE A 1 114 ? -5.668 1.140 26.266 1.00 93.75 114 PHE A O 1
ATOM 879 N N . GLN A 1 115 ? -3.636 0.222 26.036 1.00 95.25 115 GLN A N 1
ATOM 880 C CA . GLN A 1 115 ? -3.105 1.297 25.193 1.00 95.25 115 GLN A CA 1
ATOM 881 C C . GLN A 1 115 ? -3.857 1.397 23.858 1.00 95.25 115 GLN A C 1
ATOM 883 O O . GLN A 1 115 ? -4.127 2.504 23.394 1.00 95.25 115 GLN A O 1
ATOM 888 N N . ARG A 1 116 ? -4.228 0.263 23.248 1.00 93.75 116 ARG A N 1
ATOM 889 C CA . ARG A 1 116 ? -4.990 0.255 21.994 1.00 93.75 116 ARG A CA 1
ATOM 890 C C . ARG A 1 116 ? -6.443 0.681 22.211 1.00 93.75 116 ARG A C 1
ATOM 892 O O . ARG A 1 116 ? -6.952 1.450 21.402 1.00 93.75 116 ARG A O 1
ATOM 899 N N . ALA A 1 117 ? -7.074 0.275 23.314 1.00 95.25 117 ALA A N 1
ATOM 900 C CA . ALA A 1 117 ? -8.397 0.769 23.708 1.00 95.25 117 ALA A CA 1
ATOM 901 C C . ALA A 1 117 ? -8.398 2.295 23.909 1.00 95.25 117 ALA A C 1
ATOM 903 O O . ALA A 1 117 ? -9.273 2.986 23.393 1.00 95.25 117 ALA A O 1
ATOM 904 N N . HIS A 1 118 ? -7.374 2.840 24.577 1.00 93.94 118 HIS A N 1
ATOM 905 C CA . HIS A 1 118 ? -7.207 4.288 24.715 1.00 93.94 118 HIS A CA 1
ATOM 906 C C . HIS A 1 118 ? -7.029 4.985 23.356 1.00 93.94 118 HIS A C 1
ATOM 908 O O . HIS A 1 118 ? -7.656 6.012 23.115 1.00 93.94 118 HIS A O 1
ATOM 914 N N . GLN A 1 119 ? -6.215 4.431 22.448 1.00 94.00 119 GLN A N 1
ATOM 915 C CA . GLN A 1 119 ? -6.053 4.983 21.095 1.00 94.00 119 GLN A CA 1
ATOM 916 C C . GLN A 1 119 ? -7.374 5.030 20.320 1.00 94.00 119 GLN A C 1
ATOM 918 O O . GLN A 1 119 ? -7.674 6.065 19.740 1.00 94.00 119 GLN A O 1
ATOM 923 N N . LEU A 1 120 ? -8.171 3.956 20.330 1.00 93.75 120 LEU A N 1
ATOM 924 C CA . LEU A 1 120 ? -9.452 3.903 19.612 1.00 93.75 120 LEU A CA 1
ATOM 925 C C . LEU A 1 120 ? -10.408 5.032 20.040 1.00 93.75 120 LEU A C 1
ATOM 927 O O . LEU A 1 120 ? -11.034 5.658 19.186 1.00 93.75 120 LEU A O 1
ATOM 931 N N . LEU A 1 121 ? -10.455 5.346 21.340 1.00 92.75 121 LEU A N 1
ATOM 932 C CA . LEU A 1 121 ? -11.248 6.459 21.877 1.00 92.75 121 LEU A CA 1
ATOM 933 C C . LEU A 1 121 ? -10.738 7.835 21.413 1.00 92.75 121 LEU A C 1
ATOM 935 O O . LEU A 1 121 ? -11.542 8.716 21.114 1.00 92.75 121 LEU A O 1
ATOM 939 N N . GLN A 1 122 ? -9.417 8.023 21.321 1.00 88.75 122 GLN A N 1
ATOM 940 C CA . GLN A 1 122 ? -8.837 9.277 20.819 1.00 88.75 122 GLN A CA 1
ATOM 941 C C . GLN A 1 122 ? -9.066 9.443 19.310 1.00 88.75 122 GLN A C 1
ATOM 943 O O . GLN A 1 122 ? -9.476 10.517 18.881 1.00 88.75 122 GLN A O 1
ATOM 948 N N . GLN A 1 123 ? -8.889 8.375 18.521 1.00 83.00 123 GLN A N 1
ATOM 949 C CA . GLN A 1 123 ? -9.095 8.397 17.067 1.00 83.00 123 GLN A CA 1
ATOM 950 C C . GLN A 1 123 ? -10.537 8.799 16.707 1.00 83.00 123 GLN A C 1
ATOM 952 O O . GLN A 1 123 ? -10.732 9.674 15.867 1.00 83.00 123 GLN A O 1
ATOM 957 N N . HIS A 1 124 ? -11.540 8.243 17.399 1.00 81.62 124 HIS A N 1
ATOM 958 C CA . HIS A 1 124 ? -12.941 8.635 17.205 1.00 81.62 124 HIS A CA 1
ATOM 959 C C . HIS A 1 124 ? -13.194 10.118 17.542 1.00 81.62 124 HIS A C 1
ATOM 961 O O . HIS A 1 124 ? -13.906 10.814 16.819 1.00 81.62 124 HIS A O 1
ATOM 967 N N . ASN A 1 125 ? -12.592 10.622 18.625 1.00 76.06 125 ASN A N 1
ATOM 968 C CA . ASN A 1 125 ? -12.726 12.022 19.024 1.00 76.06 125 ASN A CA 1
ATOM 969 C C . ASN A 1 125 ? -12.073 12.983 18.008 1.00 76.06 125 ASN A C 1
ATOM 971 O O . ASN A 1 125 ? -12.676 13.993 17.649 1.00 76.06 125 ASN A O 1
ATOM 975 N N . GLU A 1 126 ? -10.880 12.666 17.501 1.00 72.31 126 GLU A N 1
ATOM 976 C CA . GLU A 1 126 ? -10.201 13.455 16.460 1.00 72.31 126 GLU A CA 1
ATOM 977 C C . GLU A 1 126 ? -10.985 13.478 15.138 1.00 72.31 126 GLU A C 1
ATOM 979 O O . GLU A 1 126 ? -11.132 14.538 14.523 1.00 72.31 126 GLU A O 1
ATOM 984 N N . GLU A 1 127 ? -11.537 12.338 14.719 1.00 74.25 127 GLU A N 1
ATOM 985 C CA . GLU A 1 127 ? -12.346 12.216 13.501 1.00 74.25 127 GLU A CA 1
ATOM 986 C C . GLU A 1 127 ? -13.664 13.004 13.608 1.00 74.25 127 GLU A C 1
ATOM 988 O O . GLU A 1 127 ? -14.026 13.752 12.691 1.00 74.25 127 GLU A O 1
ATOM 993 N N . PHE A 1 128 ? -14.333 12.942 14.765 1.00 71.25 128 PHE A N 1
ATOM 994 C CA . PHE A 1 128 ? -15.526 13.737 15.063 1.00 71.25 128 PHE A CA 1
ATOM 995 C C . PHE A 1 128 ? -15.235 15.248 15.077 1.00 71.25 128 PHE A C 1
ATOM 997 O O . PHE A 1 128 ? -15.950 16.026 14.438 1.00 71.25 128 PHE A O 1
ATOM 1004 N N . LEU A 1 129 ? -14.160 15.680 15.747 1.00 69.81 129 LEU A N 1
ATOM 1005 C CA . LEU A 1 129 ? -13.753 17.091 15.791 1.00 69.81 129 LEU A CA 1
ATOM 1006 C C . LEU A 1 129 ? -13.361 17.621 14.405 1.00 69.81 129 LEU A C 1
ATOM 1008 O O . LEU A 1 129 ? -13.768 18.723 14.033 1.00 69.81 129 LEU A O 1
ATOM 1012 N N . THR A 1 130 ? -12.638 16.827 13.612 1.00 73.56 130 THR A N 1
ATOM 1013 C CA . THR A 1 130 ? -12.256 17.177 12.234 1.00 73.56 130 THR A CA 1
ATOM 1014 C C . THR A 1 130 ? -13.483 17.315 11.335 1.00 73.56 130 THR A C 1
ATOM 1016 O O . THR A 1 130 ? -13.585 18.269 10.561 1.00 73.56 130 THR A O 1
ATOM 1019 N N . SER A 1 131 ? -14.447 16.402 11.466 1.00 70.38 131 SER A N 1
ATOM 1020 C CA . SER A 1 131 ? -15.704 16.439 10.710 1.00 70.38 131 SER A CA 1
ATOM 1021 C C . SER A 1 131 ? -16.530 17.681 11.053 1.00 70.38 131 SER A C 1
ATOM 1023 O O . SER A 1 131 ? -16.962 18.398 10.150 1.00 70.38 131 SER A O 1
ATOM 1025 N N . ARG A 1 132 ? -16.654 18.023 12.345 1.00 70.31 132 ARG A N 1
ATOM 1026 C CA . ARG A 1 132 ? -17.330 19.256 12.787 1.00 70.31 132 ARG A CA 1
ATOM 1027 C C . ARG A 1 132 ? -16.618 20.530 12.335 1.00 70.31 132 ARG A C 1
ATOM 1029 O O . ARG A 1 132 ? -17.289 21.475 11.929 1.00 70.31 132 ARG A O 1
ATOM 1036 N N . ALA A 1 133 ? -15.286 20.567 12.366 1.00 69.75 133 ALA A N 1
ATOM 1037 C CA . ALA A 1 133 ? -14.516 21.713 11.882 1.00 69.75 133 ALA A CA 1
ATOM 1038 C C . ALA A 1 133 ? -14.710 21.938 10.370 1.00 69.75 133 ALA A C 1
ATOM 1040 O O . ALA A 1 133 ? -14.880 23.077 9.934 1.00 69.75 133 ALA A O 1
ATOM 1041 N N . ARG A 1 134 ? -14.758 20.857 9.575 1.00 65.44 134 ARG A N 1
ATOM 1042 C CA . ARG A 1 134 ? -15.081 20.911 8.138 1.00 65.44 134 ARG A CA 1
ATOM 1043 C C . ARG A 1 134 ? -16.515 21.378 7.884 1.00 65.44 134 ARG A C 1
ATOM 1045 O O . ARG A 1 134 ? -16.708 22.271 7.066 1.00 65.44 134 ARG A O 1
ATOM 1052 N N . ALA A 1 135 ? -17.497 20.831 8.601 1.00 68.38 135 ALA A N 1
ATOM 1053 C CA . ALA A 1 135 ? -18.896 21.248 8.485 1.00 68.38 135 ALA A CA 1
ATOM 1054 C C . ALA A 1 135 ? -19.076 22.741 8.821 1.00 68.38 135 ALA A C 1
ATOM 1056 O O . ALA A 1 135 ? -19.722 23.474 8.073 1.00 68.38 135 ALA A O 1
ATOM 1057 N N . TRP A 1 136 ? -18.428 23.220 9.889 1.00 74.31 136 TRP A N 1
ATOM 1058 C CA . TRP A 1 136 ? -18.425 24.638 10.258 1.00 74.31 136 TRP A CA 1
ATOM 1059 C C . TRP A 1 136 ? -17.774 25.527 9.189 1.00 74.31 136 TRP A C 1
ATOM 1061 O O . TRP A 1 136 ? -18.309 26.590 8.871 1.00 74.31 136 TRP A O 1
ATOM 1071 N N . LEU A 1 137 ? -16.657 25.091 8.591 1.00 69.88 137 LEU A N 1
ATOM 1072 C CA . LEU A 1 137 ? -16.001 25.824 7.507 1.00 69.88 137 LEU A CA 1
ATOM 1073 C C . LEU A 1 137 ? -16.935 25.974 6.295 1.00 69.88 137 LEU A C 1
ATOM 1075 O O . LEU A 1 137 ? -17.176 27.103 5.866 1.00 69.88 137 LEU A O 1
ATOM 1079 N N . LEU A 1 138 ? -17.523 24.867 5.824 1.00 71.69 138 LEU A N 1
ATOM 1080 C CA . LEU A 1 138 ? -18.470 24.842 4.701 1.00 71.69 138 LEU A CA 1
ATOM 1081 C C . LEU A 1 138 ? -19.703 25.720 4.968 1.00 71.69 138 LEU A C 1
ATOM 1083 O O . LEU A 1 138 ? -20.089 26.520 4.116 1.00 71.69 138 LEU A O 1
ATOM 1087 N N . ALA A 1 139 ? -20.281 25.640 6.171 1.00 68.88 139 ALA A N 1
ATOM 1088 C CA . ALA A 1 139 ? -21.385 26.507 6.580 1.00 68.88 139 ALA A CA 1
ATOM 1089 C C . ALA A 1 139 ? -20.980 27.994 6.584 1.00 68.88 139 ALA A C 1
ATOM 1091 O O . ALA A 1 139 ? -21.748 28.849 6.141 1.00 68.88 139 ALA A O 1
ATOM 1092 N N . SER A 1 140 ? -19.756 28.319 7.021 1.00 70.50 140 SER A N 1
ATOM 1093 C CA . SER A 1 140 ? -19.241 29.695 7.010 1.00 70.50 140 SER A CA 1
ATOM 1094 C C . SER A 1 140 ? -19.019 30.242 5.593 1.00 70.50 140 SER A C 1
ATOM 1096 O O . SER A 1 140 ? -19.215 31.433 5.352 1.00 70.50 140 SER A O 1
ATOM 1098 N N . GLU A 1 141 ? -18.622 29.395 4.641 1.00 73.75 141 GLU A N 1
ATOM 1099 C CA . GLU A 1 141 ? -18.458 29.764 3.231 1.00 73.75 141 GLU A CA 1
ATOM 1100 C C . GLU A 1 141 ? -19.812 29.962 2.546 1.00 73.75 141 GLU A C 1
ATOM 1102 O O . GLU A 1 141 ? -20.021 30.993 1.903 1.00 73.75 141 GLU A O 1
ATOM 1107 N N . ALA A 1 142 ? -20.765 29.052 2.775 1.00 71.44 142 ALA A N 1
ATOM 1108 C CA . ALA A 1 142 ? -22.143 29.194 2.311 1.00 71.44 142 ALA A CA 1
ATOM 1109 C C . ALA A 1 142 ? -22.795 30.486 2.838 1.00 71.44 142 ALA A C 1
ATOM 1111 O O . ALA A 1 142 ? -23.435 31.211 2.075 1.00 71.44 142 ALA A O 1
ATOM 1112 N N . LEU A 1 143 ? -22.567 30.831 4.112 1.00 71.56 143 LEU A N 1
ATOM 1113 C CA . LEU A 1 143 ? -23.060 32.075 4.709 1.00 71.56 143 LEU A CA 1
ATOM 1114 C C . LEU A 1 143 ? -22.450 33.334 4.087 1.00 71.56 143 LEU A C 1
ATOM 1116 O O . LEU A 1 143 ? -23.174 34.299 3.836 1.00 71.56 143 LEU A O 1
ATOM 1120 N N . ARG A 1 144 ? -21.142 33.335 3.797 1.00 71.44 144 ARG A N 1
ATOM 1121 C CA . ARG A 1 144 ? -20.498 34.451 3.079 1.00 71.44 144 ARG A CA 1
ATOM 1122 C C . ARG A 1 144 ? -21.066 34.600 1.668 1.00 71.44 144 ARG A C 1
ATOM 1124 O O . ARG A 1 144 ? -21.436 35.707 1.283 1.00 71.44 144 ARG A O 1
ATOM 1131 N N . ALA A 1 145 ? -21.200 33.494 0.933 1.00 70.00 145 ALA A N 1
ATOM 1132 C CA . ALA A 1 145 ? -21.761 33.492 -0.416 1.00 70.00 145 ALA A CA 1
ATOM 1133 C C . ALA A 1 145 ? -23.214 34.000 -0.439 1.00 70.00 145 ALA A C 1
ATOM 1135 O O . ALA A 1 145 ? -23.554 34.835 -1.276 1.00 70.00 145 ALA A O 1
ATOM 1136 N N . ALA A 1 146 ? -24.047 33.568 0.515 1.00 70.88 146 ALA A N 1
ATOM 1137 C CA . ALA A 1 146 ? -25.409 34.070 0.686 1.00 70.88 146 ALA A CA 1
ATOM 1138 C C . ALA A 1 146 ? -25.427 35.572 1.021 1.00 70.88 146 ALA A C 1
ATOM 1140 O O . ALA A 1 146 ? -26.169 36.327 0.394 1.00 70.88 146 ALA A O 1
ATOM 1141 N N . GLY A 1 147 ? -24.568 36.033 1.936 1.00 66.31 147 GLY A N 1
ATOM 1142 C CA . GLY A 1 147 ? -24.442 37.451 2.290 1.00 66.31 147 GLY A CA 1
ATOM 1143 C C . GLY A 1 147 ? -24.044 38.347 1.111 1.00 66.31 147 GLY A C 1
ATOM 1144 O O . GLY A 1 147 ? -24.594 39.436 0.951 1.00 66.31 147 GLY A O 1
ATOM 1145 N N . ASP A 1 148 ? -23.149 37.883 0.236 1.00 70.75 148 ASP A N 1
ATOM 1146 C CA . ASP A 1 148 ? -22.778 38.599 -0.991 1.00 70.75 148 ASP A CA 1
ATOM 1147 C C . ASP A 1 148 ? -23.881 38.588 -2.062 1.00 70.75 148 ASP A C 1
ATOM 1149 O O . ASP A 1 148 ? -23.910 39.476 -2.921 1.00 70.75 148 ASP A O 1
ATOM 1153 N N . LEU A 1 149 ? -24.778 37.600 -2.027 1.00 59.69 149 LEU A N 1
ATOM 1154 C CA . LEU A 1 149 ? -25.947 37.498 -2.904 1.00 59.69 149 LEU A CA 1
ATOM 1155 C C . LEU A 1 149 ? -27.069 38.431 -2.420 1.00 59.69 149 LEU A C 1
ATOM 1157 O O . LEU A 1 149 ? -27.634 39.173 -3.221 1.00 59.69 149 LEU A O 1
ATOM 1161 N N . VAL A 1 150 ? -27.294 38.496 -1.102 1.00 62.56 150 VAL A N 1
ATOM 1162 C CA . VAL A 1 150 ? -28.192 39.464 -0.446 1.00 62.56 150 VAL A CA 1
ATOM 1163 C C . VAL A 1 150 ? -27.707 40.900 -0.659 1.00 62.56 150 VAL A C 1
ATOM 1165 O O . VAL A 1 150 ? -28.500 41.747 -1.057 1.00 62.56 150 VAL A O 1
ATOM 1168 N N . ARG A 1 151 ? -26.402 41.179 -0.507 1.00 64.12 151 ARG A N 1
ATOM 1169 C CA . ARG A 1 151 ? -25.815 42.515 -0.758 1.00 64.12 151 ARG A CA 1
ATOM 1170 C C . ARG A 1 151 ? -25.939 42.965 -2.223 1.00 64.12 151 ARG A C 1
ATOM 1172 O O . ARG A 1 151 ? -25.890 44.159 -2.497 1.00 64.12 151 ARG A O 1
ATOM 1179 N N . ARG A 1 152 ? -26.093 42.023 -3.161 1.00 61.22 152 ARG A N 1
ATOM 1180 C CA . ARG A 1 152 ? -26.379 42.285 -4.584 1.00 61.22 152 ARG A CA 1
ATOM 1181 C C . ARG A 1 152 ? -27.875 42.369 -4.906 1.00 61.22 152 ARG A C 1
ATOM 1183 O O . ARG A 1 152 ? -28.218 42.708 -6.034 1.00 61.22 152 ARG A O 1
ATOM 1190 N N . SER A 1 153 ? -28.757 42.066 -3.955 1.00 51.56 153 SER A N 1
ATOM 1191 C CA . SER A 1 153 ? -30.205 42.161 -4.135 1.00 51.56 153 SER A CA 1
ATOM 1192 C C . SER A 1 153 ? -30.734 43.496 -3.607 1.00 51.56 153 SER A C 1
ATOM 1194 O O . SER A 1 153 ? -30.442 43.886 -2.482 1.00 51.56 153 SER A O 1
ATOM 1196 N N . GLU A 1 154 ? -31.563 44.185 -4.390 1.00 52.75 154 GLU A N 1
ATOM 1197 C CA . GLU A 1 154 ? -32.185 45.463 -3.993 1.00 52.75 154 GLU A CA 1
ATOM 1198 C C . GLU A 1 154 ? -33.377 45.291 -3.024 1.00 52.75 154 GLU A C 1
ATOM 1200 O O . GLU A 1 154 ? -34.171 46.212 -2.832 1.00 52.75 154 GLU A O 1
ATOM 1205 N N . ARG A 1 155 ? -33.554 44.103 -2.429 1.00 52.47 155 ARG A N 1
ATOM 1206 C CA . ARG A 1 155 ? -34.666 43.798 -1.518 1.00 52.47 155 ARG A CA 1
ATOM 1207 C C . ARG A 1 155 ? -34.153 43.634 -0.085 1.00 52.47 155 ARG A C 1
ATOM 1209 O O . ARG A 1 155 ? -33.188 42.900 0.114 1.00 52.47 155 ARG A O 1
ATOM 1216 N N . PRO A 1 156 ? -34.796 44.262 0.916 1.00 51.41 156 PRO A N 1
ATOM 1217 C CA . PRO A 1 156 ? -34.436 44.046 2.310 1.00 51.41 156 PRO A CA 1
ATOM 1218 C C . PRO A 1 156 ? -34.748 42.600 2.712 1.00 51.41 156 PRO A C 1
ATOM 1220 O O . PRO A 1 156 ? -35.836 42.094 2.436 1.00 51.41 156 PRO A O 1
ATOM 1223 N N . VAL A 1 157 ? -33.786 41.950 3.365 1.00 57.88 157 VAL A N 1
ATOM 1224 C CA . VAL A 1 157 ? -33.920 40.601 3.928 1.00 57.88 157 VAL A CA 1
ATOM 1225 C C . VAL A 1 157 ? -33.940 40.720 5.445 1.00 57.88 157 VAL A C 1
ATOM 1227 O O . VAL A 1 157 ? -33.083 41.392 6.019 1.00 57.88 157 VAL A O 1
ATOM 1230 N N . ASP A 1 158 ? -34.915 40.076 6.083 1.00 60.03 158 ASP A N 1
ATOM 1231 C CA . ASP A 1 158 ? -34.999 39.987 7.539 1.00 60.03 158 ASP A CA 1
ATOM 1232 C C . ASP A 1 158 ? -33.955 38.979 8.052 1.00 60.03 158 ASP A C 1
ATOM 1234 O O . ASP A 1 158 ? -34.010 37.783 7.749 1.00 60.03 158 ASP A O 1
ATOM 1238 N N . PHE A 1 159 ? -32.945 39.484 8.762 1.00 53.47 159 PHE A N 1
ATOM 1239 C CA . PHE A 1 159 ? -31.802 38.690 9.218 1.00 53.47 159 PHE A CA 1
ATOM 1240 C C . PHE A 1 159 ? -32.112 37.846 10.460 1.00 53.47 159 PHE A C 1
ATOM 1242 O O . PHE A 1 159 ? -31.526 36.768 10.615 1.00 53.47 159 PHE A O 1
ATOM 1249 N N . ASP A 1 160 ? -33.033 38.291 11.318 1.00 48.50 160 ASP A N 1
ATOM 1250 C CA . ASP A 1 160 ? -33.289 37.641 12.608 1.00 48.50 160 ASP A CA 1
ATOM 1251 C C . ASP A 1 160 ? -33.977 36.282 12.414 1.00 48.50 160 ASP A C 1
ATOM 1253 O O . ASP A 1 160 ? -33.657 35.308 13.100 1.00 48.50 160 ASP A O 1
ATOM 1257 N N . GLN A 1 161 ? -34.844 36.168 11.402 1.00 53.75 161 GLN A N 1
ATOM 1258 C CA . GLN A 1 161 ? -35.525 34.911 11.082 1.00 53.75 161 GLN A CA 1
ATOM 1259 C C . GLN A 1 161 ? -34.592 33.856 10.451 1.00 53.75 161 GLN A C 1
ATOM 1261 O O . GLN A 1 161 ? -34.827 32.655 10.600 1.00 53.75 161 GLN A O 1
ATOM 1266 N N . HIS A 1 162 ? -33.511 34.271 9.779 1.00 54.09 162 HIS A N 1
ATOM 1267 C CA . HIS A 1 162 ? -32.578 33.347 9.119 1.00 54.09 162 HIS A CA 1
ATOM 1268 C C . HIS A 1 162 ? -31.477 32.799 10.038 1.00 54.09 162 HIS A C 1
ATOM 1270 O O . HIS A 1 162 ? -31.039 31.663 9.839 1.00 54.09 162 HIS A O 1
ATOM 1276 N N . LEU A 1 163 ? -31.039 33.555 11.052 1.00 49.69 163 LEU A N 1
ATOM 1277 C CA . LEU A 1 163 ? -30.001 33.096 11.987 1.00 49.69 163 LEU A CA 1
ATOM 1278 C C . LEU A 1 163 ? -30.470 31.936 12.880 1.00 49.69 163 LEU A C 1
ATOM 1280 O O . LEU A 1 163 ? -29.671 31.051 13.186 1.00 49.69 163 LEU A O 1
ATOM 1284 N N . ALA A 1 164 ? -31.757 31.891 13.239 1.00 50.59 164 ALA A N 1
ATOM 1285 C CA . ALA A 1 164 ? -32.332 30.806 14.038 1.00 50.59 164 ALA A CA 1
ATOM 1286 C C . ALA A 1 164 ? -32.203 29.430 13.348 1.00 50.59 164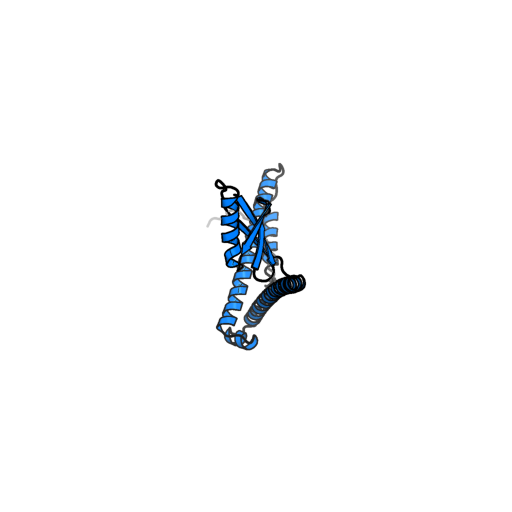 ALA A C 1
ATOM 1288 O O . ALA A 1 164 ? -31.698 28.481 13.947 1.00 50.59 164 ALA A O 1
ATOM 1289 N N . LEU A 1 165 ? -32.561 29.350 12.059 1.00 50.94 165 LEU A N 1
ATOM 1290 C CA . LEU A 1 165 ? -32.496 28.120 11.253 1.00 50.94 165 LEU A CA 1
ATOM 1291 C C . LEU A 1 165 ? -31.080 27.526 11.169 1.00 50.94 165 LEU A C 1
ATOM 1293 O O . LEU A 1 165 ? -30.909 26.310 11.181 1.00 50.94 165 LEU A O 1
ATOM 1297 N N . LEU A 1 166 ? -30.049 28.373 11.105 1.00 47.25 166 LEU A N 1
ATOM 1298 C CA . LEU A 1 166 ? -28.653 27.929 11.014 1.00 47.25 166 LEU A CA 1
ATOM 1299 C C . LEU A 1 166 ? -28.141 27.322 12.328 1.00 47.25 166 LEU A C 1
ATOM 1301 O O . LEU A 1 166 ? -27.339 26.389 12.302 1.00 47.25 166 LEU A O 1
ATOM 1305 N N . ILE A 1 167 ? -28.615 27.825 13.470 1.00 51.59 167 ILE A N 1
ATOM 1306 C CA . ILE A 1 167 ? -28.298 27.274 14.796 1.00 51.59 167 ILE A CA 1
ATOM 1307 C C . ILE A 1 167 ? -29.027 25.936 15.004 1.00 51.59 167 ILE A C 1
ATOM 1309 O O . ILE A 1 167 ? -28.456 24.994 15.558 1.00 51.59 167 ILE A O 1
ATOM 1313 N N . GLU A 1 168 ? -30.261 25.820 14.518 1.00 52.66 168 GLU A N 1
ATOM 1314 C CA . GLU A 1 168 ? -31.072 24.605 14.639 1.00 52.66 168 GLU A CA 1
ATOM 1315 C C . GLU A 1 168 ? -30.506 23.449 13.791 1.00 52.66 168 GLU A C 1
ATOM 1317 O O . GLU A 1 168 ? -30.307 22.346 14.302 1.00 52.66 168 GLU A O 1
ATOM 1322 N N . VAL A 1 169 ? -30.087 23.712 12.545 1.00 49.38 169 VAL A N 1
ATOM 1323 C CA . VAL A 1 169 ? -29.376 22.719 11.709 1.00 49.38 169 VAL A CA 1
ATOM 1324 C C . VAL A 1 169 ? -28.053 22.280 12.354 1.00 49.38 169 VAL A C 1
ATOM 1326 O O . VAL A 1 169 ? -27.743 21.090 12.379 1.00 49.38 169 VAL A O 1
ATOM 1329 N N . ALA A 1 170 ? -27.299 23.209 12.952 1.00 50.44 170 ALA A N 1
ATOM 1330 C CA . ALA A 1 170 ? -26.030 22.899 13.615 1.00 50.44 170 ALA A CA 1
ATOM 1331 C C . ALA A 1 170 ? -26.169 22.090 14.923 1.00 50.44 170 ALA A C 1
ATOM 1333 O O . ALA A 1 170 ? -25.176 21.532 15.396 1.00 50.44 170 ALA A O 1
ATOM 1334 N N . THR A 1 171 ? -27.367 22.027 15.518 1.00 51.62 171 THR A N 1
ATOM 1335 C CA . THR A 1 171 ? -27.648 21.221 16.721 1.00 51.62 171 THR A CA 1
ATOM 1336 C C . THR A 1 171 ? -28.344 19.893 16.400 1.00 51.62 171 THR A C 1
ATOM 1338 O O . THR A 1 171 ? -28.125 18.915 17.119 1.00 51.62 171 THR A O 1
ATOM 1341 N N . ALA A 1 172 ? -29.091 19.806 15.293 1.00 46.06 172 ALA A N 1
ATOM 1342 C CA . ALA A 1 172 ? -29.773 18.585 14.857 1.00 46.06 172 ALA A CA 1
ATOM 1343 C C . ALA A 1 172 ? -28.819 17.433 14.473 1.00 46.06 172 ALA A C 1
ATOM 1345 O O . ALA A 1 172 ? -29.129 16.272 14.737 1.00 46.06 172 ALA A O 1
ATOM 1346 N N . GLU A 1 173 ? -27.646 17.725 13.896 1.00 46.19 173 GLU A N 1
ATOM 1347 C CA . GLU A 1 173 ? -26.662 16.688 13.523 1.00 46.19 173 GLU A CA 1
ATOM 1348 C C . GLU A 1 173 ? -25.850 16.147 14.717 1.00 46.19 173 GLU A C 1
ATOM 1350 O O . GLU A 1 173 ? -25.247 15.075 14.637 1.00 46.19 173 GLU A O 1
ATOM 1355 N N . SER A 1 174 ? -25.867 16.831 15.868 1.00 45.72 174 SER A N 1
ATOM 1356 C CA . SER A 1 174 ? -25.311 16.303 17.121 1.00 45.72 174 SER A CA 1
ATOM 1357 C C . SER A 1 174 ? -26.277 15.321 17.792 1.00 45.72 174 SER A C 1
ATOM 1359 O O . SER A 1 174 ? -26.885 15.618 18.819 1.00 45.72 174 SER A O 1
ATOM 1361 N N . GLY A 1 175 ? -26.385 14.124 17.211 1.00 39.69 175 GLY A N 1
ATOM 1362 C CA . GLY A 1 175 ? -27.208 13.014 17.695 1.00 39.69 175 GLY A CA 1
ATOM 1363 C C . GLY A 1 175 ? -26.799 12.463 19.069 1.00 39.69 175 GLY A C 1
ATOM 1364 O O . GLY A 1 175 ? -26.247 11.372 19.173 1.00 39.69 175 GLY A O 1
ATOM 1365 N N . SER A 1 176 ? -27.137 13.181 20.140 1.00 41.59 176 SER A N 1
ATOM 1366 C CA . SER A 1 176 ? -27.282 12.635 21.492 1.00 41.59 176 SER A CA 1
ATOM 1367 C C . SER A 1 176 ? -28.500 13.278 22.148 1.00 41.59 176 SER A C 1
ATOM 1369 O O . SER A 1 176 ? -28.543 14.499 22.292 1.00 41.59 176 SER A O 1
ATOM 1371 N N . GLY A 1 177 ? -29.492 12.472 22.528 1.00 38.94 177 GLY A N 1
ATOM 1372 C CA . GLY A 1 177 ? -30.772 12.974 23.021 1.00 38.94 177 GLY A CA 1
ATOM 1373 C C . GLY A 1 177 ? -30.657 13.742 24.337 1.00 38.94 177 GLY A C 1
ATOM 1374 O O . GLY A 1 177 ? -30.681 13.139 25.407 1.00 38.94 177 GLY A O 1
ATOM 1375 N N . PHE A 1 178 ? -30.623 15.072 24.261 1.00 37.22 178 PHE A N 1
ATOM 1376 C CA . PHE A 1 178 ? -31.032 15.934 25.365 1.00 37.22 178 PHE A CA 1
ATOM 1377 C C . PHE A 1 178 ? -32.532 16.193 25.241 1.00 37.22 178 PHE A C 1
ATOM 1379 O O . PHE A 1 178 ? -32.999 16.775 24.264 1.00 37.22 178 PHE A O 1
ATOM 1386 N N . GLY A 1 179 ? -33.294 15.704 26.220 1.00 30.44 179 GLY A N 1
ATOM 1387 C CA . GLY A 1 179 ? -34.748 15.821 26.221 1.00 30.44 179 GLY A CA 1
ATOM 1388 C C . GLY A 1 179 ? -35.207 17.278 26.251 1.00 30.44 179 GLY A C 1
ATOM 1389 O O . GLY A 1 179 ? -34.717 18.083 27.044 1.00 30.44 179 GLY A O 1
ATOM 1390 N N . THR A 1 180 ? -36.192 17.600 25.417 1.00 35.34 180 THR A N 1
ATOM 1391 C CA . THR A 1 180 ? -36.872 18.896 25.400 1.00 35.34 180 THR A CA 1
ATOM 1392 C C . THR A 1 180 ? -37.636 19.119 26.708 1.00 35.34 180 THR A C 1
ATOM 1394 O O . THR A 1 180 ? -38.780 18.681 26.846 1.00 35.34 180 THR A O 1
ATOM 1397 N N . SER A 1 181 ? -37.034 19.823 27.669 1.00 31.25 181 SER A N 1
ATOM 1398 C CA . SER A 1 181 ? -37.780 20.377 28.801 1.00 31.25 181 SER A CA 1
ATOM 1399 C C . SER A 1 181 ? -38.353 21.735 28.412 1.00 31.25 181 SER A C 1
ATOM 1401 O O . SER A 1 181 ? -37.647 22.739 28.378 1.00 31.25 181 SER A O 1
ATOM 1403 N N . SER A 1 182 ? -39.651 21.736 28.119 1.00 35.25 182 SER A N 1
ATOM 1404 C CA . SER A 1 182 ? -40.474 22.917 27.852 1.00 35.25 182 SER A CA 1
ATOM 1405 C C . SER A 1 182 ? -40.222 24.075 28.827 1.00 35.25 182 SER A C 1
ATOM 1407 O O . SER A 1 182 ? -40.470 23.934 30.023 1.00 35.25 182 SER A O 1
ATOM 1409 N N . VAL A 1 183 ? -39.898 25.253 28.285 1.00 34.06 183 VAL A N 1
ATOM 1410 C CA . VAL A 1 183 ? -40.292 26.548 28.863 1.00 34.06 183 VAL A CA 1
ATOM 1411 C C . VAL A 1 183 ? -40.870 27.402 27.735 1.00 34.06 183 VAL A C 1
ATOM 1413 O O . VAL A 1 183 ? -40.140 28.021 26.966 1.00 34.06 183 VAL A O 1
ATOM 1416 N N . VAL A 1 184 ? -42.198 27.408 27.630 1.00 34.50 184 VAL A N 1
ATOM 1417 C CA . VAL A 1 184 ? -42.963 28.349 26.805 1.00 34.50 184 VAL A CA 1
ATOM 1418 C C . VAL A 1 184 ? -43.741 29.265 27.748 1.00 34.50 184 VAL A C 1
ATOM 1420 O O . VAL A 1 184 ? -44.336 28.779 28.704 1.00 34.50 184 VAL A O 1
ATOM 1423 N N . ALA A 1 185 ? -43.758 30.557 27.409 1.00 33.53 185 ALA A N 1
ATOM 1424 C CA . ALA A 1 185 ? -44.524 31.642 28.026 1.00 33.53 185 ALA A CA 1
ATOM 1425 C C . ALA A 1 185 ? -44.177 32.025 29.483 1.00 33.53 185 ALA A C 1
ATOM 1427 O O . ALA A 1 185 ? -44.559 31.359 30.437 1.00 33.53 185 ALA A O 1
ATOM 1428 N N . ASP A 1 186 ? -43.639 33.236 29.644 1.00 30.52 186 ASP A N 1
ATOM 1429 C CA . ASP A 1 186 ? -44.526 34.329 30.059 1.00 30.52 186 ASP A CA 1
ATOM 1430 C C . ASP A 1 186 ? -44.185 35.623 29.298 1.00 30.52 186 ASP A C 1
ATOM 1432 O O . ASP A 1 186 ? -43.018 35.925 29.045 1.00 30.52 186 ASP A O 1
ATOM 1436 N N . ALA A 1 187 ? -45.218 36.366 28.909 1.00 38.47 187 ALA A N 1
ATOM 1437 C CA . ALA A 1 187 ? -45.136 37.659 28.240 1.00 38.47 187 ALA A CA 1
ATOM 1438 C C . ALA A 1 187 ? -45.941 38.677 29.065 1.00 38.47 187 ALA A C 1
ATOM 1440 O O . ALA A 1 187 ? -47.062 39.046 28.717 1.00 38.47 187 ALA A O 1
ATOM 1441 N N . GLY A 1 188 ? -45.363 39.097 30.194 1.00 33.38 188 GLY A N 1
ATOM 1442 C CA . GLY A 1 188 ? -45.976 40.019 31.152 1.00 33.38 188 GLY A CA 1
ATOM 1443 C C . GLY A 1 188 ? -45.645 41.485 30.863 1.00 33.38 188 GLY A C 1
ATOM 1444 O O . GLY A 1 188 ? -44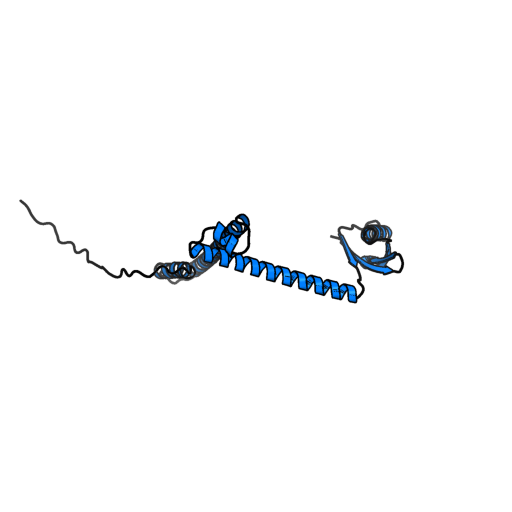.492 41.900 30.952 1.00 33.38 188 GLY A O 1
ATOM 1445 N N . ALA A 1 189 ? -46.666 42.275 30.527 1.00 38.84 189 ALA A N 1
ATOM 1446 C CA . ALA A 1 189 ? -46.557 43.683 30.151 1.00 38.84 189 ALA A CA 1
ATOM 1447 C C . ALA A 1 189 ? -45.922 44.595 31.224 1.00 38.84 189 ALA A C 1
ATOM 1449 O O . ALA A 1 189 ? -46.359 44.621 32.375 1.00 38.84 189 ALA A O 1
ATOM 1450 N N . THR A 1 190 ? -44.981 45.450 30.810 1.00 37.69 190 THR A N 1
ATOM 1451 C CA . THR A 1 190 ? -44.459 46.555 31.633 1.00 37.69 190 THR A CA 1
ATOM 1452 C C . THR A 1 190 ? -45.301 47.821 31.445 1.00 37.69 190 THR A C 1
ATOM 1454 O O . THR A 1 190 ? -44.884 48.767 30.775 1.00 37.69 190 THR A O 1
ATOM 1457 N N . ASP A 1 191 ? -46.495 47.853 32.037 1.00 36.09 191 ASP A N 1
ATOM 1458 C CA . ASP A 1 191 ? -47.270 49.094 32.145 1.00 36.09 191 ASP A CA 1
ATOM 1459 C C . ASP A 1 191 ? -46.726 49.966 33.298 1.00 36.09 191 ASP A C 1
ATOM 1461 O O . ASP A 1 191 ? -46.486 49.478 34.405 1.00 36.09 191 ASP A O 1
ATOM 1465 N N . ARG A 1 192 ? -46.490 51.259 33.040 1.00 45.62 192 ARG A N 1
ATOM 1466 C CA . ARG A 1 192 ? -45.984 52.232 34.030 1.00 45.62 192 ARG A CA 1
ATOM 1467 C C . ARG A 1 192 ? -47.046 53.295 34.316 1.00 45.62 192 ARG A C 1
ATOM 1469 O O . ARG A 1 192 ? -47.210 54.204 33.500 1.00 45.62 192 ARG A O 1
ATOM 1476 N N . PRO A 1 193 ? -47.639 53.312 35.520 1.00 38.97 193 PRO A N 1
ATOM 1477 C CA . PRO A 1 193 ? -48.365 54.476 36.006 1.00 38.97 193 PRO A CA 1
ATOM 1478 C C . PRO A 1 193 ? -47.456 55.499 36.702 1.00 38.97 193 PRO A C 1
ATOM 1480 O O . PRO A 1 193 ? -46.377 55.211 37.218 1.00 38.97 193 PRO A O 1
ATOM 1483 N N . LEU A 1 194 ? -47.967 56.722 36.691 1.00 36.22 194 LEU A N 1
ATOM 1484 C CA . LEU A 1 194 ? -47.370 57.991 37.085 1.00 36.22 194 LEU A CA 1
ATOM 1485 C C . LEU A 1 194 ? -47.071 58.170 38.585 1.00 36.22 194 LEU A C 1
ATOM 1487 O O . LEU A 1 194 ? -47.667 57.554 39.463 1.00 36.22 194 LEU A O 1
ATOM 1491 N N . VAL A 1 195 ? -46.203 59.153 38.837 1.00 43.81 195 VAL A N 1
ATOM 1492 C CA . VAL A 1 195 ? -45.911 59.772 40.139 1.00 43.81 195 VAL A CA 1
ATOM 1493 C C . VAL A 1 195 ? -47.168 60.335 40.818 1.00 43.81 195 VAL A C 1
ATOM 1495 O O . VAL A 1 195 ? -47.778 61.261 40.290 1.00 43.81 195 VAL A O 1
ATOM 1498 N N . THR A 1 196 ? -47.451 59.825 42.026 1.00 38.84 196 THR A N 1
ATOM 1499 C CA . THR A 1 196 ? -48.086 60.461 43.212 1.00 38.84 196 THR A CA 1
ATOM 1500 C C . THR A 1 196 ? -47.628 59.658 44.466 1.00 38.84 196 THR A C 1
ATOM 1502 O O . THR A 1 196 ? -47.163 58.533 44.298 1.00 38.84 196 THR A O 1
ATOM 1505 N N . SER A 1 197 ? -47.655 60.113 45.730 1.00 35.84 197 SER A N 1
ATOM 1506 C CA . SER A 1 197 ? -47.969 61.428 46.317 1.00 35.84 197 SER A CA 1
ATOM 1507 C C . SER A 1 197 ? -47.134 61.707 47.588 1.00 35.84 197 SER A C 1
ATOM 1509 O O . SER A 1 197 ? -46.692 60.787 48.267 1.00 35.84 197 SER A O 1
ATOM 1511 N N . ASP A 1 198 ? -47.017 62.997 47.903 1.00 39.03 198 ASP A N 1
ATOM 1512 C CA . ASP A 1 198 ? -46.733 63.670 49.185 1.00 39.03 198 ASP A CA 1
ATOM 1513 C C . ASP A 1 198 ? -47.141 62.939 50.497 1.00 39.03 198 ASP A C 1
ATOM 1515 O O . ASP A 1 198 ? -48.312 62.564 50.646 1.00 39.03 198 ASP A O 1
ATOM 1519 N N . ARG A 1 199 ? -46.203 62.819 51.459 1.00 43.09 199 ARG A N 1
ATOM 1520 C CA . ARG A 1 199 ? -46.411 62.948 52.924 1.00 43.09 199 ARG A CA 1
ATOM 1521 C C . ARG A 1 199 ? -45.116 62.916 53.741 1.00 43.09 199 ARG A C 1
ATOM 1523 O O . ARG A 1 199 ? -44.187 62.186 53.334 1.00 43.09 199 ARG A O 1
#